Protein AF-A0A9W8R1X8-F1 (afdb_monomer)

Secondary structure (DSSP, 8-state):
-PPP---HHHHHHHHHSGGGS-HHHHHHHHHHHHHHHHHHHHHHHHHHHHHHHHHHHHHHHHHHHHHHHHHHHHHHHHHHHHHHHTTSS-------S---------------------------TTS-------PPP--------------PPPP----PPPPP------TTSS-------PPPPGGG----BPSP-SHHHHHHHHHHHHHHHH-----SSPSS-THHHH--S--SSTTS--HHHHHHHHHHHSS--SHHHHHHHHHHHHHHHHHHHH--HHHHHTS-GGGSPPHHHHHS-B-GGGGGS-----

Organism: NCBI:txid195108

Solvent-accessible surface area (backbone atoms only — not comparable to full-atom values): 20296 Å² total; per-residue (Å²): 135,87,82,84,82,80,50,73,66,55,56,55,53,54,56,67,35,74,92,65,48,55,72,69,60,52,52,53,50,52,52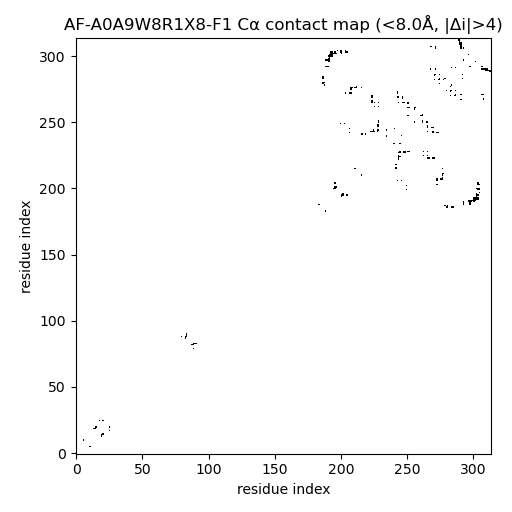,50,49,53,50,52,51,51,50,54,52,49,53,52,49,53,52,51,54,52,52,52,52,50,52,56,51,52,52,53,49,51,54,51,52,52,50,54,49,50,55,48,52,50,50,52,48,52,50,50,52,50,36,34,73,70,64,78,35,80,70,78,78,72,85,68,93,71,90,77,89,69,88,78,80,83,75,83,91,80,77,96,64,80,83,66,81,73,77,82,74,78,78,68,82,81,80,81,75,82,81,80,91,77,77,76,82,85,74,95,76,85,88,79,81,82,85,86,72,94,70,85,87,76,85,86,76,85,80,74,81,89,80,89,77,78,96,68,80,58,92,72,75,68,82,73,75,72,76,65,76,73,74,74,59,77,65,72,64,60,68,36,65,47,72,69,84,47,76,64,17,45,50,55,52,52,52,32,52,52,38,58,75,74,50,80,80,88,67,95,64,71,83,68,44,66,67,36,61,72,53,84,68,79,69,94,42,91,89,68,62,47,66,33,39,57,30,17,58,52,44,70,71,41,91,67,85,54,67,67,64,40,53,51,50,32,51,51,49,27,44,52,47,48,26,68,46,65,69,39,61,68,44,43,68,71,38,57,78,41,55,52,86,48,74,60,42,50,72,43,75,38,50,58,56,62,62,71,48,79,47,85,81,128

Sequence (314 aa):
MPPDSISKRELANASRRVANMTPSQIESKRSIDRENQRYCRAKRKTKLEQLQRQVEALTKELETTRRELQGSQEREKSWSDTFTALRLLPPAVTEDKGGVEWIEDKVEEDVLQPYGTLPSLDYDPSISTYTDFDLPPLDSSLSDTSWDLDVPPTPVYNYAQPLGSPSRPLPWSNHFNFNIPQSPPAWKSIPLLLSATTQLDVVILTTTDTFRRHGLRQTTAPFPSISSLFRAGKPQDPQSCSISDAAAAQVQRSPLQSLLPRVGFLFVLSHLLRWYICRTKESYEQLPAFIRPTKLQTSVPHPAWIDVIIWYVL

InterPro domains:
  IPR021833 Protein of unknown function DUF3425 [PF11905] (271-311)

Radius of gyration: 36.12 Å; Cα contacts (8 Å, |Δi|>4): 154; chains: 1; bounding box: 70×100×93 Å

Structure (mmCIF, N/CA/C/O backbone):
data_AF-A0A9W8R1X8-F1
#
_entry.id   AF-A0A9W8R1X8-F1
#
loop_
_atom_site.group_PDB
_atom_site.id
_atom_site.type_symbol
_atom_site.label_atom_id
_atom_site.label_alt_id
_atom_site.label_comp_id
_atom_site.label_asym_id
_atom_site.label_entity_id
_atom_site.label_seq_id
_atom_site.pdbx_PDB_ins_code
_atom_site.Cartn_x
_atom_site.Cartn_y
_atom_site.Cartn_z
_atom_site.occupancy
_atom_site.B_iso_or_equiv
_atom_site.auth_seq_id
_atom_site.auth_comp_id
_atom_site.auth_asym_id
_atom_site.auth_atom_id
_atom_site.pdbx_PDB_model_num
ATOM 1 N N . MET A 1 1 ? -19.294 -42.630 46.964 1.00 42.66 1 MET A N 1
ATOM 2 C CA . MET A 1 1 ? -18.625 -41.686 46.042 1.00 42.66 1 MET A CA 1
ATOM 3 C C . MET A 1 1 ? -18.753 -40.289 46.634 1.00 42.66 1 MET A C 1
ATOM 5 O O . MET A 1 1 ? -19.828 -40.017 47.159 1.00 42.66 1 MET A O 1
ATOM 9 N N . PRO A 1 2 ? -17.693 -39.462 46.679 1.00 46.38 2 PRO A N 1
ATOM 10 C CA . PRO A 1 2 ? -17.774 -38.125 47.266 1.00 46.38 2 PRO A CA 1
ATOM 11 C C . PRO A 1 2 ? -18.396 -37.124 46.268 1.00 46.38 2 PRO A C 1
ATOM 13 O O . PRO A 1 2 ? -18.337 -37.382 45.067 1.00 46.38 2 PRO A O 1
AT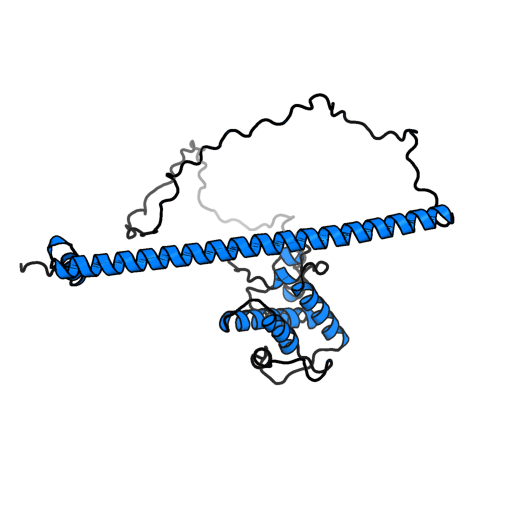OM 16 N N . PRO A 1 3 ? -19.011 -36.024 46.744 1.00 56.56 3 PRO A N 1
ATOM 17 C CA . PRO A 1 3 ? -19.781 -35.103 45.912 1.00 56.56 3 PRO A CA 1
ATOM 18 C C . PRO A 1 3 ? -18.890 -34.113 45.147 1.00 56.56 3 PRO A C 1
ATOM 20 O O . PRO A 1 3 ? -17.815 -33.727 45.609 1.00 56.56 3 PRO A O 1
ATOM 23 N N . ASP A 1 4 ? -19.386 -33.711 43.980 1.00 55.75 4 ASP A N 1
ATOM 24 C CA . ASP A 1 4 ? -18.714 -32.926 42.949 1.00 55.75 4 ASP A CA 1
ATOM 25 C C . ASP A 1 4 ? -18.184 -31.564 43.425 1.00 55.75 4 ASP A C 1
ATOM 27 O O . ASP A 1 4 ? -18.881 -30.747 44.034 1.00 55.75 4 ASP A O 1
ATOM 31 N N . SER A 1 5 ? -16.922 -31.291 43.096 1.00 65.19 5 SER A N 1
ATOM 32 C CA . SER A 1 5 ? -16.260 -30.014 43.343 1.00 65.19 5 SER A CA 1
ATOM 33 C C . SER A 1 5 ? -16.736 -28.955 42.343 1.00 65.19 5 SER A C 1
ATOM 35 O O . SER A 1 5 ? -16.264 -28.920 41.206 1.00 65.19 5 SER A O 1
ATOM 37 N N . ILE A 1 6 ? -17.644 -28.072 42.767 1.00 67.44 6 ILE A N 1
ATOM 38 C CA . ILE A 1 6 ? -18.081 -26.900 41.986 1.00 67.44 6 ILE A CA 1
ATOM 39 C C . ILE A 1 6 ? -16.854 -26.069 41.579 1.00 67.44 6 ILE A C 1
ATOM 41 O O . ILE A 1 6 ? -15.997 -25.744 42.409 1.00 67.44 6 ILE A O 1
ATOM 45 N N . SER A 1 7 ? -16.751 -25.705 40.301 1.00 75.81 7 SER A N 1
ATOM 46 C CA . SER A 1 7 ? -15.574 -25.011 39.782 1.00 75.81 7 SER A CA 1
ATOM 47 C C . SER A 1 7 ? -15.483 -23.572 40.317 1.00 75.81 7 SER A C 1
ATOM 49 O O . SER A 1 7 ? -16.482 -22.868 40.481 1.00 75.81 7 SER A O 1
ATOM 51 N N . LYS A 1 8 ? -14.260 -23.059 40.538 1.00 72.00 8 LYS A N 1
ATOM 52 C CA . LYS A 1 8 ? -14.035 -21.653 40.956 1.00 72.00 8 LYS A CA 1
ATOM 53 C C . LYS A 1 8 ? -14.708 -20.631 40.026 1.00 72.00 8 LYS A C 1
ATOM 55 O O . LYS A 1 8 ? -15.067 -19.544 40.475 1.00 72.00 8 LYS A O 1
ATOM 60 N N . ARG A 1 9 ? -14.877 -20.967 38.740 1.00 72.62 9 ARG A N 1
ATOM 61 C CA . ARG A 1 9 ? -15.566 -20.120 37.754 1.00 72.62 9 ARG A CA 1
ATOM 62 C C . ARG A 1 9 ? -17.066 -20.043 38.026 1.00 72.62 9 ARG A C 1
ATOM 64 O O . ARG A 1 9 ? -17.623 -18.953 37.953 1.00 72.62 9 ARG A O 1
ATOM 71 N N . GLU A 1 10 ? -17.698 -21.148 38.403 1.00 75.31 10 GLU A N 1
ATOM 72 C CA . GLU A 1 10 ? -19.121 -21.179 38.755 1.00 75.31 10 GLU A CA 1
ATOM 73 C C . GLU A 1 10 ? -19.398 -20.442 40.062 1.00 75.31 10 GLU A C 1
ATOM 75 O O . GLU A 1 10 ? -20.345 -19.662 40.118 1.00 75.31 10 GLU A O 1
ATOM 80 N N . LEU A 1 11 ? -18.532 -20.577 41.074 1.00 72.75 11 LEU A N 1
ATOM 81 C CA . LEU A 1 11 ? -18.639 -19.780 42.303 1.00 72.75 11 LEU A CA 1
ATOM 82 C C . LEU A 1 11 ? -18.498 -18.275 42.020 1.00 72.75 11 LEU A C 1
ATOM 84 O O . LEU A 1 11 ? -19.266 -17.462 42.537 1.00 72.75 11 LEU A O 1
ATOM 88 N N . ALA A 1 12 ? -17.541 -17.896 41.167 1.00 71.25 12 ALA A N 1
ATOM 89 C CA . ALA A 1 12 ? -17.349 -16.506 40.765 1.00 71.25 12 ALA A CA 1
ATOM 90 C C . ALA A 1 12 ? -18.548 -15.965 39.969 1.00 71.25 12 ALA A C 1
ATOM 92 O O . ALA A 1 12 ? -18.931 -14.809 40.147 1.00 71.25 12 ALA A O 1
ATOM 93 N N . ASN A 1 13 ? -19.166 -16.788 39.120 1.00 73.50 13 ASN A N 1
ATOM 94 C CA . ASN A 1 13 ? -20.350 -16.406 38.357 1.00 73.50 13 ASN A CA 1
ATOM 95 C C . ASN A 1 13 ? -21.594 -16.310 39.260 1.00 73.50 13 ASN A C 1
ATOM 97 O O . ASN A 1 13 ? -22.352 -15.347 39.177 1.00 73.50 13 ASN A O 1
ATOM 101 N N . ALA A 1 14 ? -21.749 -17.232 40.215 1.00 71.88 14 ALA A N 1
ATOM 102 C CA . ALA A 1 14 ? -22.801 -17.196 41.227 1.00 71.88 14 ALA A CA 1
ATOM 103 C C . ALA A 1 14 ? -22.703 -15.951 42.124 1.00 71.88 14 ALA A C 1
ATOM 105 O O . ALA A 1 14 ? -23.723 -15.326 42.410 1.00 71.88 14 ALA A O 1
ATOM 106 N N . SER A 1 15 ? -21.495 -15.532 42.511 1.00 68.50 15 SER A N 1
ATOM 107 C CA . SER A 1 15 ? -21.267 -14.302 43.286 1.00 68.50 15 SER A CA 1
ATOM 108 C C . SER A 1 15 ? -21.567 -13.018 42.492 1.00 68.50 15 SER A C 1
ATOM 110 O O . SER A 1 15 ? -21.923 -11.995 43.073 1.00 68.50 15 SER A O 1
ATOM 112 N N . ARG A 1 16 ? -21.501 -13.059 41.152 1.00 69.19 16 ARG A N 1
ATOM 113 C CA . ARG A 1 16 ? -21.871 -11.929 40.277 1.00 69.19 16 ARG A CA 1
ATOM 114 C C . ARG A 1 16 ? -23.383 -11.756 40.101 1.00 69.19 16 ARG A C 1
ATOM 116 O O . ARG A 1 16 ? -23.794 -10.709 39.597 1.00 69.19 16 ARG A O 1
ATOM 123 N N . ARG A 1 17 ? -24.201 -12.739 40.498 1.00 77.12 17 ARG A N 1
ATOM 124 C CA . ARG A 1 17 ? -25.668 -12.678 40.385 1.00 77.12 17 ARG A CA 1
ATOM 125 C C . ARG A 1 17 ? -26.234 -11.635 41.346 1.00 77.12 17 ARG A C 1
ATOM 127 O O . ARG A 1 17 ? -25.851 -11.581 42.510 1.00 77.12 17 ARG A O 1
ATOM 134 N N . VAL A 1 18 ? -27.205 -10.858 40.864 1.00 71.00 18 VAL A N 1
ATOM 135 C CA . VAL A 1 18 ? -27.835 -9.745 41.602 1.00 71.00 18 VAL A CA 1
ATOM 136 C C . VAL A 1 18 ? -28.409 -10.184 42.957 1.00 71.00 18 VAL A C 1
ATOM 138 O O . VAL A 1 18 ? -28.309 -9.435 43.919 1.00 71.00 18 VAL A O 1
ATOM 141 N N . ALA A 1 19 ? -28.932 -11.412 43.057 1.00 78.12 19 ALA A N 1
ATOM 142 C CA . ALA A 1 19 ? -29.485 -11.972 44.295 1.00 78.12 19 ALA A CA 1
ATOM 143 C C . ALA A 1 19 ? -28.451 -12.156 45.428 1.00 78.12 19 ALA A C 1
ATOM 145 O O . ALA A 1 19 ? -28.828 -12.160 46.593 1.00 78.12 19 ALA A O 1
ATOM 146 N N . ASN A 1 20 ? -27.161 -12.279 45.092 1.00 79.88 20 ASN A N 1
ATOM 147 C CA . ASN A 1 20 ? -26.068 -12.479 46.050 1.00 79.88 20 ASN A CA 1
ATOM 148 C C . ASN A 1 20 ? -25.287 -11.183 46.338 1.00 79.88 20 ASN A C 1
ATOM 150 O O . ASN A 1 20 ? -24.265 -11.217 47.023 1.00 79.88 20 ASN A O 1
ATOM 154 N N . MET A 1 21 ? -25.733 -10.045 45.79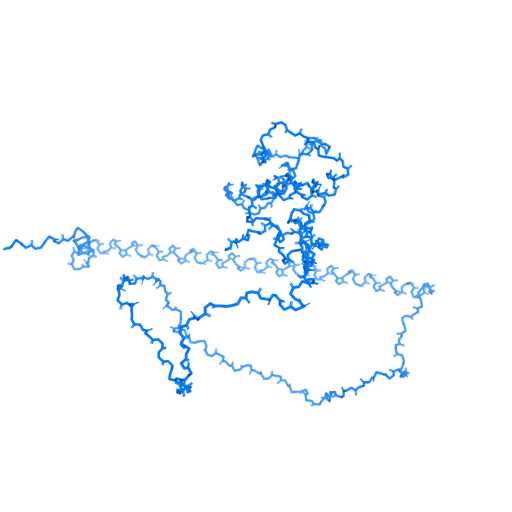5 1.00 81.88 21 MET A N 1
ATOM 155 C CA . MET A 1 21 ? -25.090 -8.747 45.980 1.00 81.88 21 MET A CA 1
ATOM 156 C C . MET A 1 21 ? -25.791 -7.922 47.057 1.00 81.88 21 MET A C 1
ATOM 158 O O . MET A 1 21 ? -27.018 -7.895 47.135 1.00 81.88 21 MET A O 1
ATOM 162 N N . THR A 1 22 ? -25.018 -7.174 47.846 1.00 88.25 22 THR A N 1
ATOM 163 C CA . THR A 1 22 ? -25.615 -6.230 48.796 1.00 88.25 22 THR A CA 1
ATOM 164 C C . THR A 1 22 ? -26.226 -5.028 48.061 1.00 88.25 22 THR A C 1
ATOM 166 O O . THR A 1 22 ? -25.734 -4.636 46.996 1.00 88.25 22 THR A O 1
ATOM 169 N N . PRO A 1 23 ? -27.263 -4.377 48.621 1.00 87.00 23 PRO A N 1
ATOM 170 C CA . PRO A 1 23 ? -27.910 -3.222 47.989 1.00 87.00 23 PRO A CA 1
ATOM 171 C C . PRO A 1 23 ? -26.933 -2.086 47.643 1.00 87.00 23 PRO A C 1
ATOM 173 O O . PRO A 1 23 ? -27.018 -1.494 46.569 1.00 87.00 23 PRO A O 1
ATOM 176 N N . SER A 1 24 ? -25.947 -1.839 48.512 1.00 86.31 24 SER A N 1
ATOM 177 C CA . SER A 1 24 ? -24.890 -0.841 48.292 1.00 86.31 24 SER A CA 1
ATOM 178 C C . SER A 1 24 ? -23.994 -1.185 47.090 1.00 86.31 24 SER A C 1
ATOM 180 O O . SER A 1 24 ? -23.682 -0.324 46.266 1.00 86.31 24 SER A O 1
ATOM 182 N N . GLN A 1 25 ? -23.643 -2.464 46.911 1.00 86.50 25 GLN A N 1
ATOM 183 C CA . GLN A 1 25 ? -22.861 -2.919 45.756 1.00 86.50 25 GLN A CA 1
ATOM 184 C C . GLN A 1 25 ? -23.643 -2.811 44.442 1.00 86.50 25 GLN A C 1
ATOM 186 O O . GLN A 1 25 ? -23.054 -2.523 43.399 1.00 86.50 25 GLN A O 1
ATOM 191 N N . ILE A 1 26 ? -24.959 -3.042 44.472 1.00 87.50 26 ILE A N 1
ATOM 192 C CA . ILE A 1 26 ? -25.821 -2.870 43.296 1.00 87.50 26 ILE A CA 1
ATOM 193 C C . ILE A 1 26 ? -25.852 -1.395 42.889 1.00 87.50 26 ILE A C 1
ATOM 195 O O . ILE A 1 26 ? -25.675 -1.095 41.709 1.00 87.50 26 ILE A O 1
ATOM 199 N N . GLU A 1 27 ? -26.017 -0.475 43.842 1.00 90.38 27 GLU A N 1
ATOM 200 C CA . GLU A 1 27 ? -26.042 0.961 43.542 1.00 90.38 27 GLU A CA 1
ATOM 201 C C . GLU A 1 27 ? -24.692 1.467 43.015 1.00 90.38 27 GLU A C 1
ATOM 203 O O . GLU A 1 27 ? -24.658 2.214 42.040 1.00 90.38 27 GLU A O 1
ATOM 208 N N . SER A 1 28 ? -23.575 0.986 43.568 1.00 89.56 28 SER A N 1
ATOM 209 C CA . SER A 1 28 ? -22.236 1.289 43.044 1.00 89.56 28 SER A CA 1
ATOM 210 C C . SER A 1 28 ? -22.030 0.760 41.617 1.00 89.56 28 SER A C 1
ATOM 212 O O . SER A 1 28 ? -21.497 1.469 40.766 1.00 89.56 28 SER A O 1
ATOM 214 N N . LYS A 1 29 ? -22.510 -0.447 41.285 1.00 92.19 29 LYS A N 1
ATOM 215 C CA . LYS A 1 29 ? -22.467 -0.927 39.892 1.00 92.19 29 LYS A CA 1
ATOM 216 C C . LYS A 1 29 ? -23.343 -0.087 38.968 1.00 92.19 29 LYS A C 1
ATOM 218 O O . LYS A 1 29 ? -22.923 0.212 37.856 1.00 92.19 29 LYS A O 1
ATOM 223 N N . ARG A 1 30 ? -24.534 0.319 39.419 1.00 93.00 30 ARG A N 1
ATOM 224 C CA . ARG A 1 30 ? -25.428 1.202 38.654 1.00 93.00 30 ARG A CA 1
ATOM 225 C C . ARG A 1 30 ? -24.810 2.580 38.433 1.00 93.00 30 ARG A C 1
ATOM 227 O O . ARG A 1 30 ? -24.982 3.144 37.357 1.00 93.00 30 ARG A O 1
ATOM 234 N N . SER A 1 31 ? -24.093 3.137 39.410 1.00 93.50 31 SER A N 1
ATOM 235 C CA . SER A 1 31 ? -23.407 4.421 39.234 1.00 93.50 31 SER A CA 1
ATOM 236 C C . SER A 1 31 ? -22.274 4.324 38.211 1.00 93.50 31 SER A C 1
ATOM 238 O O . SER A 1 31 ? -22.223 5.162 37.312 1.00 93.50 31 SER A O 1
ATOM 240 N N . ILE A 1 32 ? -21.457 3.267 38.280 1.00 90.81 32 ILE A N 1
ATOM 241 C CA . ILE A 1 32 ? -20.396 2.980 37.301 1.00 90.81 32 ILE A CA 1
ATOM 242 C C . ILE A 1 32 ? -20.985 2.753 35.905 1.00 90.81 32 ILE A C 1
ATOM 244 O O . ILE A 1 32 ? -20.468 3.278 34.924 1.00 90.81 32 ILE A O 1
ATOM 248 N N . ASP A 1 33 ? -22.086 2.010 35.798 1.00 96.19 33 ASP A N 1
ATOM 249 C CA . ASP A 1 33 ? -22.763 1.769 34.522 1.00 96.19 33 ASP A CA 1
ATOM 250 C C . ASP A 1 33 ? -23.262 3.077 33.889 1.00 96.19 33 ASP A C 1
ATOM 252 O O . ASP A 1 33 ? -22.998 3.344 32.717 1.00 96.19 33 ASP A O 1
ATOM 256 N N . ARG A 1 34 ? -23.876 3.964 34.686 1.00 96.88 34 ARG A N 1
ATOM 257 C CA . ARG A 1 34 ? -24.292 5.300 34.229 1.00 96.88 34 ARG A CA 1
ATOM 258 C C . ARG A 1 34 ? -23.107 6.129 33.735 1.00 96.88 34 ARG A C 1
ATOM 260 O O . ARG A 1 34 ? -23.225 6.811 32.716 1.00 96.88 34 ARG A O 1
ATOM 267 N N . GLU A 1 35 ? -21.978 6.092 34.435 1.00 94.31 35 GLU A N 1
ATOM 268 C CA . GLU A 1 35 ? -20.767 6.816 34.041 1.00 94.31 35 GLU A CA 1
ATOM 269 C C . GLU A 1 35 ? -20.147 6.246 32.761 1.00 94.31 35 GLU A C 1
ATOM 271 O O . GLU A 1 35 ? -19.886 6.997 31.820 1.00 94.31 35 GLU A O 1
ATOM 276 N N . ASN A 1 36 ? -20.031 4.923 32.655 1.00 94.50 36 ASN A N 1
ATOM 277 C CA . ASN A 1 36 ? -19.577 4.246 31.443 1.00 94.50 36 ASN A CA 1
ATOM 278 C C . ASN A 1 36 ? -20.491 4.553 30.255 1.00 94.50 36 ASN A C 1
ATOM 280 O O . ASN A 1 36 ? -20.017 4.847 29.157 1.00 94.50 36 ASN A O 1
ATOM 284 N N . GLN A 1 37 ? -21.808 4.562 30.465 1.00 96.25 37 GLN A N 1
ATOM 285 C CA . GLN A 1 37 ? -22.764 4.900 29.421 1.00 96.25 37 GLN A CA 1
ATOM 286 C C . GLN A 1 37 ? -22.596 6.355 28.964 1.00 96.25 37 GLN A C 1
ATOM 288 O O . GLN A 1 37 ? -22.619 6.623 27.759 1.00 96.25 37 GLN A O 1
ATOM 293 N N . ARG A 1 38 ? -22.385 7.298 29.894 1.00 96.75 38 ARG A N 1
ATOM 294 C CA . ARG A 1 38 ? -22.069 8.701 29.573 1.00 96.75 38 ARG A CA 1
ATOM 295 C C . ARG A 1 38 ? -20.763 8.811 28.799 1.00 96.75 38 ARG A C 1
ATOM 297 O O . ARG A 1 38 ? -20.742 9.484 27.773 1.00 96.75 38 ARG A O 1
ATOM 304 N N . TYR A 1 39 ? -19.718 8.111 29.229 1.00 95.69 39 TYR A N 1
ATOM 305 C CA . TYR A 1 39 ? -18.428 8.078 28.549 1.00 95.69 39 TYR A CA 1
ATOM 306 C C . TYR A 1 39 ? -18.555 7.547 27.114 1.00 95.69 39 TYR A C 1
ATOM 308 O O . TYR A 1 39 ? -18.104 8.191 26.165 1.00 95.69 39 TYR A O 1
ATOM 316 N N . CYS A 1 40 ? -19.249 6.423 26.913 1.00 95.19 40 CYS A N 1
ATOM 317 C CA . CYS A 1 40 ? -19.499 5.868 25.584 1.00 95.19 40 CYS A CA 1
ATOM 318 C C . CYS A 1 40 ? -20.311 6.824 24.702 1.00 95.19 40 CYS A C 1
ATOM 320 O O . CYS A 1 40 ? -19.987 6.992 23.524 1.00 95.19 40 CYS A O 1
ATOM 322 N N . ARG A 1 41 ? -21.346 7.475 25.252 1.00 96.88 41 ARG A N 1
ATOM 323 C CA . ARG A 1 41 ? -22.134 8.490 24.532 1.00 96.88 41 ARG A CA 1
ATOM 324 C C . ARG A 1 41 ? -21.276 9.696 24.150 1.00 96.88 41 ARG A C 1
ATOM 326 O O . ARG A 1 41 ? -21.331 10.117 22.999 1.00 96.88 41 ARG A O 1
ATOM 333 N N . ALA A 1 42 ? -20.449 10.199 25.065 1.00 96.94 42 ALA A N 1
ATOM 334 C CA . ALA A 1 42 ? -19.533 11.307 24.810 1.00 96.94 42 ALA A CA 1
ATOM 335 C C . ALA A 1 42 ? -18.532 10.959 23.699 1.00 96.94 42 ALA A C 1
ATOM 337 O O . ALA A 1 42 ? -18.409 11.704 22.733 1.00 96.94 42 ALA A O 1
ATOM 338 N N . LYS A 1 43 ? -17.910 9.775 23.756 1.00 96.31 43 LYS A N 1
ATOM 339 C CA . LYS A 1 43 ? -16.982 9.299 22.719 1.00 96.31 43 LYS A CA 1
ATOM 340 C C . LYS A 1 43 ? -17.647 9.190 21.344 1.00 96.31 43 LYS A C 1
ATOM 342 O O . LYS A 1 43 ? -17.060 9.612 20.348 1.00 96.31 43 LYS A O 1
ATOM 347 N N . ARG A 1 44 ? -18.870 8.643 21.274 1.00 97.06 44 ARG A N 1
ATOM 348 C CA . ARG A 1 44 ? -19.649 8.591 20.022 1.00 97.06 44 ARG A CA 1
ATOM 349 C C . ARG A 1 44 ? -19.950 9.993 19.496 1.00 97.06 44 ARG A C 1
ATOM 351 O O . ARG A 1 44 ? -19.759 10.225 18.308 1.00 97.06 44 ARG A O 1
ATOM 358 N N . LYS A 1 45 ? -20.351 10.921 20.372 1.00 98.06 45 LYS A N 1
ATOM 359 C CA . LYS A 1 45 ? -20.619 12.321 20.017 1.00 98.06 45 LYS A CA 1
ATOM 360 C C . LYS A 1 45 ? -19.376 13.005 19.443 1.00 98.06 45 LYS A C 1
ATOM 362 O O . LYS A 1 45 ? -19.449 13.547 18.349 1.00 98.06 45 LYS A O 1
ATOM 367 N N . THR A 1 46 ? -18.225 12.902 20.106 1.00 96.56 46 THR A N 1
ATOM 368 C CA . THR A 1 46 ? -16.965 13.477 19.607 1.00 96.56 46 THR A CA 1
ATOM 369 C C . THR A 1 46 ? -16.571 12.901 18.250 1.00 96.56 46 THR A C 1
ATOM 371 O O . THR A 1 46 ? -16.154 13.643 17.365 1.00 96.56 46 THR A O 1
ATOM 374 N N . LYS A 1 47 ? -16.728 11.585 18.053 1.00 96.25 47 LYS A N 1
ATOM 375 C CA . LYS A 1 47 ? -16.452 10.957 16.755 1.00 96.25 47 LYS A CA 1
ATOM 376 C C . LYS A 1 47 ? -17.383 11.489 15.665 1.00 96.25 47 LYS A C 1
ATOM 378 O O . LYS A 1 47 ? -16.922 11.753 14.561 1.00 96.25 47 LYS A O 1
ATOM 383 N N . LEU A 1 48 ? -18.667 11.655 15.973 1.00 97.75 48 LEU A N 1
ATOM 384 C CA . LEU A 1 48 ? -19.647 12.204 15.040 1.00 97.75 48 LEU A CA 1
ATOM 385 C C . LEU A 1 48 ? -19.301 13.648 14.650 1.00 97.75 48 LEU A C 1
ATOM 387 O O . LEU A 1 48 ? -19.260 13.956 13.465 1.00 97.75 48 LEU A O 1
ATOM 391 N N . GLU A 1 49 ? -18.943 14.490 15.621 1.00 97.25 49 GLU A N 1
ATOM 392 C CA . GLU A 1 49 ? -18.483 15.862 15.365 1.00 97.25 49 GLU A CA 1
ATOM 393 C C . GLU A 1 49 ? -17.209 15.897 14.510 1.00 97.25 49 GLU A C 1
ATOM 395 O O . GLU A 1 49 ? -17.084 16.720 13.606 1.00 97.25 49 GLU A O 1
ATOM 400 N N . GLN A 1 50 ? -16.255 14.997 14.763 1.00 96.94 5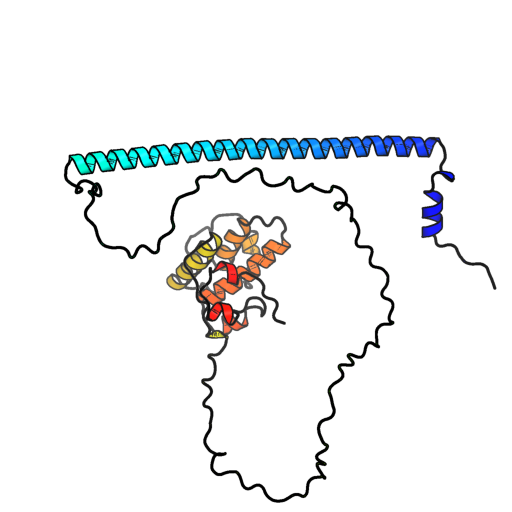0 GLN A N 1
ATOM 401 C CA . GLN A 1 50 ? -15.045 14.895 13.949 1.00 96.94 50 GLN A CA 1
ATOM 402 C C . GLN A 1 50 ? -15.375 14.529 12.498 1.00 96.94 50 GLN A C 1
ATOM 404 O O . GLN A 1 50 ? -14.833 15.144 11.582 1.00 96.94 50 GLN A O 1
ATOM 409 N N . LEU A 1 51 ? -16.259 13.551 12.289 1.00 97.75 51 LEU A N 1
ATOM 410 C CA . LEU A 1 51 ? -16.681 13.137 10.951 1.00 97.75 51 LEU A CA 1
ATOM 411 C C . LEU A 1 51 ? -17.407 14.268 10.218 1.00 97.75 51 LEU A C 1
ATOM 413 O O . LEU A 1 51 ? -17.123 14.510 9.051 1.00 97.75 51 LEU A O 1
ATOM 417 N N . GLN A 1 52 ? -18.280 15.006 10.906 1.00 97.81 52 GLN A N 1
ATOM 418 C CA . GLN A 1 52 ? -18.961 16.171 10.333 1.00 97.81 52 GLN A CA 1
ATOM 419 C C . GLN A 1 52 ? -17.963 17.245 9.880 1.00 97.81 52 GLN A C 1
ATOM 421 O O . GLN A 1 52 ? -18.018 17.673 8.730 1.00 97.81 52 GLN A O 1
ATOM 426 N N . ARG A 1 53 ? -16.973 17.593 10.717 1.00 97.69 53 ARG A N 1
ATOM 427 C CA . ARG A 1 53 ? -15.911 18.545 10.334 1.00 97.69 53 ARG A CA 1
ATOM 428 C C . ARG A 1 53 ? -15.100 18.071 9.132 1.00 97.69 53 ARG A C 1
ATOM 430 O O . ARG A 1 53 ? -14.697 18.885 8.310 1.00 97.69 53 ARG A O 1
ATOM 437 N N . GLN A 1 54 ? -14.829 16.769 9.035 1.00 97.50 54 GLN A N 1
ATOM 438 C CA . GLN A 1 54 ? -14.110 16.211 7.889 1.00 97.50 54 GLN A CA 1
ATOM 439 C C . GLN A 1 54 ? -14.922 16.339 6.599 1.00 97.50 54 GLN A C 1
ATOM 441 O O . GLN A 1 54 ? -14.363 16.729 5.579 1.00 97.50 54 GLN A O 1
ATOM 446 N N . VAL A 1 55 ? -16.228 16.070 6.645 1.00 98.19 55 VAL A N 1
ATOM 447 C CA . VAL A 1 55 ? -17.118 16.249 5.489 1.00 98.19 55 VAL A CA 1
ATOM 448 C C . VAL A 1 55 ? -17.165 17.717 5.063 1.00 98.19 55 VAL A C 1
ATOM 450 O O . VAL A 1 55 ? -16.997 18.013 3.883 1.00 98.19 55 VAL A O 1
ATOM 453 N N . GLU A 1 56 ? -17.316 18.647 6.003 1.00 97.75 56 GLU A N 1
ATOM 454 C CA . GLU A 1 56 ? -17.312 20.089 5.715 1.00 97.75 56 GLU A CA 1
ATOM 455 C C . GLU A 1 56 ? -15.978 20.568 5.118 1.00 97.75 56 GLU A C 1
AT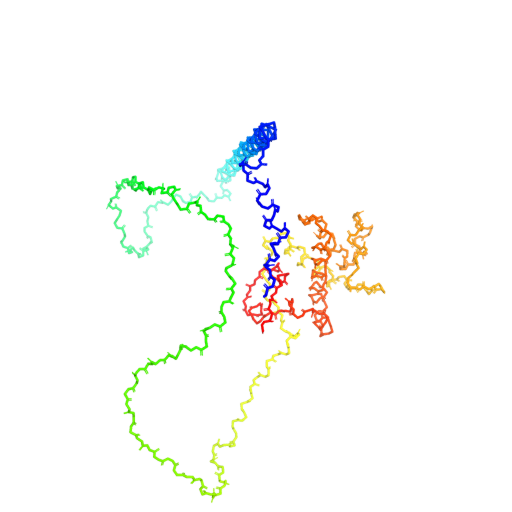OM 457 O O . GLU A 1 56 ? -15.955 21.355 4.173 1.00 97.75 56 GLU A O 1
ATOM 462 N N . ALA A 1 57 ? -14.846 20.071 5.623 1.00 97.06 57 ALA A N 1
ATOM 463 C CA . ALA A 1 57 ? -13.534 20.424 5.089 1.00 97.06 57 ALA A CA 1
ATOM 464 C C . ALA A 1 57 ? -13.337 19.903 3.655 1.00 97.06 57 ALA A C 1
ATOM 466 O O . ALA A 1 57 ? -12.930 20.665 2.778 1.00 97.06 57 ALA A O 1
ATOM 467 N N . LEU A 1 58 ? -13.665 18.630 3.411 1.00 96.81 58 LEU A N 1
ATOM 468 C CA . LEU A 1 58 ? -13.512 18.000 2.097 1.00 96.81 58 LEU A CA 1
ATOM 469 C C . LEU A 1 58 ? -14.448 18.609 1.052 1.00 96.81 58 LEU A C 1
ATOM 471 O O . LEU A 1 58 ? -14.048 18.824 -0.087 1.00 96.81 58 LEU A O 1
ATOM 475 N N . THR A 1 59 ? -15.688 18.918 1.428 1.00 96.94 59 THR A N 1
ATOM 476 C CA . THR A 1 59 ? -16.637 19.587 0.524 1.00 96.94 59 THR A CA 1
ATOM 477 C C . THR A 1 59 ? -16.138 20.972 0.126 1.00 96.94 59 THR A C 1
ATOM 479 O O . THR A 1 59 ? -16.122 21.294 -1.061 1.00 96.94 59 THR A O 1
ATOM 482 N N . LYS A 1 60 ? -15.614 21.754 1.078 1.00 97.94 60 LYS A N 1
ATOM 483 C CA . LYS A 1 60 ? -14.995 23.052 0.786 1.00 97.94 60 LYS A CA 1
ATOM 484 C C . LYS A 1 60 ? -13.783 22.931 -0.145 1.00 97.94 60 LYS A C 1
ATOM 486 O O . LYS A 1 60 ? -13.624 23.759 -1.038 1.00 97.94 60 LYS A O 1
ATOM 491 N N . GLU A 1 61 ? -12.944 21.915 0.047 1.00 97.50 61 GLU A N 1
ATOM 492 C CA . GLU A 1 61 ? -11.784 21.644 -0.813 1.00 97.50 61 GLU A CA 1
ATOM 493 C C . GLU A 1 61 ? -12.197 21.245 -2.243 1.00 97.50 61 GLU A C 1
ATOM 495 O O . GLU A 1 61 ? -11.626 21.718 -3.232 1.00 97.50 61 GLU A O 1
ATOM 500 N N . LEU A 1 62 ? -13.244 20.428 -2.381 1.00 96.88 62 LEU A N 1
ATOM 501 C CA . LEU A 1 62 ? -13.824 20.088 -3.683 1.00 96.88 62 LEU A CA 1
ATOM 502 C C . LEU A 1 62 ? -14.371 21.326 -4.402 1.00 96.88 62 LEU A C 1
ATOM 504 O O . LEU A 1 62 ? -14.182 21.483 -5.606 1.00 96.88 62 LEU A O 1
ATOM 508 N N . GLU A 1 63 ? -15.015 22.241 -3.682 1.00 97.19 63 GLU A N 1
ATOM 509 C CA . GLU A 1 63 ? -15.502 23.488 -4.273 1.00 97.19 63 GLU A CA 1
ATOM 510 C C . GLU A 1 63 ? -14.366 24.410 -4.726 1.00 97.19 63 GLU A C 1
ATOM 512 O O . GLU A 1 63 ? -14.470 25.037 -5.782 1.00 97.19 63 GLU A O 1
ATOM 517 N N . THR A 1 64 ? -13.279 24.515 -3.954 1.00 96.50 64 THR A N 1
ATOM 518 C CA . THR A 1 64 ? -12.122 25.337 -4.342 1.00 96.50 64 THR A CA 1
ATOM 519 C C . THR A 1 64 ? -11.435 24.780 -5.577 1.00 96.50 64 THR A C 1
ATOM 521 O O . THR A 1 64 ? -11.219 25.519 -6.534 1.00 96.50 64 THR A O 1
ATOM 524 N N . THR A 1 65 ? -11.172 23.474 -5.596 1.00 94.19 65 THR A N 1
ATOM 525 C CA . THR A 1 65 ? -10.530 22.805 -6.735 1.00 94.19 65 THR A CA 1
ATOM 526 C C . THR A 1 65 ? -11.399 22.876 -7.989 1.00 94.19 65 THR A C 1
ATOM 528 O O . THR A 1 65 ? -10.902 23.173 -9.075 1.00 94.19 65 THR A O 1
ATOM 531 N N . ARG A 1 66 ? -12.721 22.702 -7.856 1.00 97.62 66 ARG A N 1
ATOM 532 C CA . ARG A 1 66 ? -13.661 22.876 -8.971 1.00 97.62 66 ARG A CA 1
ATOM 533 C C . ARG A 1 66 ? -13.629 24.299 -9.533 1.00 97.62 66 ARG A C 1
ATOM 535 O O . ARG A 1 66 ? -13.633 24.456 -10.752 1.00 97.62 66 ARG A O 1
ATOM 542 N N . ARG A 1 67 ? -13.560 25.324 -8.675 1.00 97.00 67 ARG A N 1
ATOM 543 C CA . ARG A 1 67 ? -13.418 26.728 -9.105 1.00 97.00 67 ARG A CA 1
ATOM 544 C C . ARG A 1 67 ? -12.100 26.981 -9.838 1.00 97.00 67 ARG A C 1
ATOM 546 O O . ARG A 1 67 ? -12.100 27.645 -10.869 1.00 97.00 67 ARG A O 1
ATOM 553 N N . GLU A 1 68 ? -10.989 26.433 -9.353 1.00 95.56 68 GLU A N 1
ATOM 554 C CA . GLU A 1 68 ? -9.682 26.544 -10.020 1.00 95.56 68 GLU A CA 1
ATOM 555 C C . GLU A 1 68 ? -9.668 25.874 -11.399 1.00 95.56 68 GLU A C 1
ATOM 557 O O . GLU A 1 68 ? -9.113 26.419 -12.361 1.00 95.56 68 GLU A O 1
ATOM 562 N N . LEU A 1 69 ? -10.311 24.708 -11.514 1.00 95.62 69 LEU A N 1
ATOM 563 C CA . LEU A 1 69 ? -10.468 24.013 -12.786 1.00 95.62 69 LEU A CA 1
ATOM 564 C C . LEU A 1 69 ? -11.294 24.847 -13.769 1.00 95.62 69 LEU A C 1
ATOM 566 O O . LEU A 1 69 ? -10.860 25.042 -14.902 1.00 95.62 69 LEU A O 1
ATOM 570 N N . GLN A 1 70 ? -12.435 25.388 -13.331 1.00 95.31 70 GLN A N 1
ATOM 571 C CA . GLN A 1 70 ? -13.266 26.270 -14.156 1.00 95.31 70 GLN A CA 1
ATOM 572 C C . GLN A 1 70 ? -12.486 27.499 -14.633 1.00 95.31 70 GLN A C 1
ATOM 574 O O . GLN A 1 70 ? -12.461 27.771 -15.829 1.00 95.31 70 GLN A O 1
ATOM 579 N N . GLY A 1 71 ? -11.747 28.169 -13.745 1.00 95.88 71 GLY A N 1
ATOM 580 C CA . GLY A 1 71 ? -10.903 29.304 -14.132 1.00 95.88 71 GLY A CA 1
ATOM 581 C C . GLY A 1 71 ? -9.766 28.921 -15.090 1.00 95.88 71 GLY A C 1
ATOM 582 O O . GLY A 1 71 ? -9.318 29.734 -15.896 1.00 95.88 71 GLY A O 1
ATOM 583 N N . SER A 1 72 ? -9.275 27.681 -15.045 1.00 92.12 72 SER A N 1
ATOM 584 C CA . SER A 1 72 ? -8.294 27.180 -16.019 1.00 92.12 72 SER A CA 1
ATOM 585 C C . SER A 1 72 ? -8.931 26.908 -17.379 1.00 92.12 72 SER A C 1
ATOM 587 O O . SER A 1 72 ? -8.371 27.324 -18.388 1.00 92.12 72 SER A O 1
ATOM 589 N N . GLN A 1 73 ? -10.123 26.308 -17.401 1.00 93.94 73 GLN A N 1
ATOM 590 C CA . GLN A 1 73 ? -10.898 26.084 -18.623 1.00 93.94 73 GLN A CA 1
ATOM 591 C C . GLN A 1 73 ? -11.317 27.397 -19.291 1.00 93.94 73 GLN A C 1
ATOM 593 O O . GLN A 1 73 ? -11.268 27.507 -20.509 1.00 93.94 73 GLN A O 1
ATOM 598 N N . GLU A 1 74 ? -11.707 28.412 -18.520 1.00 94.75 74 GLU A N 1
ATOM 599 C CA . GLU A 1 74 ? -12.035 29.741 -19.050 1.00 94.75 74 GLU A CA 1
ATOM 600 C C . GLU A 1 74 ? -10.813 30.431 -19.654 1.00 94.75 74 GLU A C 1
ATOM 602 O O . GLU A 1 74 ? -10.903 30.995 -20.743 1.00 94.75 74 GLU A O 1
ATOM 607 N N . ARG A 1 75 ? -9.650 30.339 -18.994 1.00 93.81 75 ARG A N 1
ATOM 608 C CA . ARG A 1 75 ? -8.387 30.828 -19.562 1.00 93.81 75 ARG A CA 1
ATOM 609 C C . ARG A 1 75 ? -8.052 30.102 -20.857 1.00 93.81 75 ARG A C 1
ATOM 611 O O . ARG A 1 75 ? -7.699 30.757 -21.826 1.00 93.81 75 ARG A O 1
ATOM 618 N N . GLU A 1 76 ? -8.170 28.778 -20.886 1.00 91.06 76 GLU A N 1
ATOM 619 C CA . GLU A 1 76 ? -7.917 27.977 -22.086 1.00 91.06 76 GLU A CA 1
ATOM 620 C C . GLU A 1 76 ? -8.865 28.347 -23.232 1.00 91.06 76 GLU A C 1
ATOM 622 O O . GLU A 1 76 ? -8.401 28.564 -24.348 1.00 91.06 76 GLU A O 1
ATOM 627 N N . LYS A 1 77 ? -10.164 28.513 -22.952 1.00 91.31 77 LYS A N 1
ATOM 628 C CA . LYS A 1 77 ? -11.145 29.014 -23.925 1.00 91.31 77 LYS A CA 1
ATOM 629 C C . LYS A 1 77 ? -10.770 30.401 -24.433 1.00 91.31 77 LYS A C 1
ATOM 631 O O . LYS A 1 77 ? -10.701 30.595 -25.635 1.00 91.31 77 LYS A O 1
ATOM 636 N N . SER A 1 78 ? -10.433 31.329 -23.538 1.00 94.19 78 SER A N 1
ATOM 637 C CA . SER A 1 78 ? -10.003 32.676 -23.921 1.00 94.19 78 SER A CA 1
ATOM 638 C C . SER A 1 78 ? -8.753 32.645 -24.804 1.00 94.19 78 SER A C 1
ATOM 640 O O . SER A 1 78 ? -8.710 33.329 -25.825 1.00 94.19 78 SER A O 1
ATOM 642 N N . TRP A 1 79 ? -7.760 31.814 -24.473 1.00 88.00 79 TRP A N 1
ATOM 643 C CA . TRP A 1 79 ? -6.594 31.609 -25.330 1.00 88.00 79 TRP A CA 1
ATOM 644 C C . TRP A 1 79 ? -7.002 31.027 -26.686 1.00 88.00 79 TRP A C 1
ATOM 646 O O . TRP A 1 79 ? -6.591 31.562 -27.712 1.00 88.00 79 TRP A O 1
ATOM 656 N N . SER A 1 80 ? -7.843 29.994 -26.717 1.00 85.69 80 SER A N 1
ATOM 657 C CA . SER A 1 80 ? -8.361 29.397 -27.955 1.00 85.69 80 SER A CA 1
ATOM 658 C C . SER A 1 80 ? -9.089 30.420 -28.838 1.00 85.69 80 SER A C 1
ATOM 660 O O . SER A 1 80 ? -8.805 30.510 -30.034 1.00 85.69 80 SER A O 1
ATOM 662 N N . ASP A 1 81 ? -9.933 31.268 -28.247 1.00 85.69 81 ASP A N 1
ATOM 663 C CA . ASP A 1 81 ? -10.638 32.352 -28.933 1.00 85.69 81 ASP A CA 1
ATOM 664 C C . ASP A 1 81 ? -9.648 33.370 -29.514 1.00 85.69 81 ASP A C 1
ATOM 666 O O . ASP A 1 81 ? -9.777 33.769 -30.673 1.00 85.69 81 ASP A O 1
ATOM 670 N N . THR A 1 82 ? -8.607 33.752 -28.760 1.00 87.50 82 THR A N 1
ATOM 671 C CA . THR A 1 82 ? -7.557 34.654 -29.269 1.00 87.50 82 THR A CA 1
ATOM 672 C C . THR A 1 82 ? -6.742 34.026 -30.400 1.00 87.50 82 THR A C 1
ATOM 674 O O . THR A 1 82 ? -6.478 34.695 -31.398 1.00 87.50 82 THR A O 1
ATOM 677 N N . PHE A 1 83 ? -6.378 32.743 -30.302 1.00 84.50 83 PHE A N 1
ATOM 678 C CA . PHE A 1 83 ? -5.663 32.023 -31.361 1.00 84.50 83 PHE A CA 1
ATOM 679 C C . PHE A 1 83 ? -6.511 31.895 -32.630 1.00 84.50 83 PHE A C 1
ATOM 681 O O . PHE A 1 83 ? -5.991 32.061 -33.737 1.00 84.50 83 PHE A O 1
ATOM 688 N N . THR A 1 84 ? -7.816 31.666 -32.469 1.00 80.25 84 THR A N 1
ATOM 689 C CA . THR A 1 84 ? -8.792 31.647 -33.563 1.00 80.25 84 THR A CA 1
ATOM 690 C C . THR A 1 84 ? -8.930 33.032 -34.201 1.00 80.25 84 THR A C 1
ATOM 692 O O . THR A 1 84 ? -8.870 33.156 -35.424 1.00 80.25 84 THR A O 1
ATOM 695 N N . ALA A 1 85 ? -9.029 34.097 -33.398 1.00 80.50 85 ALA A N 1
ATOM 696 C CA . ALA A 1 85 ? -9.112 35.479 -33.878 1.00 80.50 85 ALA A CA 1
ATOM 697 C C . ALA A 1 85 ? -7.845 35.925 -34.630 1.00 80.50 85 ALA A C 1
ATOM 699 O O . ALA A 1 85 ? -7.935 36.612 -35.647 1.00 80.50 85 ALA A O 1
ATOM 700 N N . LEU A 1 86 ? -6.665 35.488 -34.175 1.00 83.06 86 LEU A N 1
ATOM 701 C CA . LEU A 1 86 ? -5.385 35.698 -34.861 1.00 83.06 86 LEU A CA 1
ATOM 702 C C . LEU A 1 86 ? -5.201 34.790 -36.089 1.00 83.06 86 LEU A C 1
ATOM 704 O O . LEU A 1 86 ? -4.188 34.901 -36.779 1.00 83.06 86 LEU A O 1
ATOM 708 N N . ARG A 1 87 ? -6.173 33.910 -36.383 1.00 73.00 87 ARG A N 1
ATOM 709 C CA . ARG A 1 87 ? -6.166 32.962 -37.510 1.00 73.00 87 ARG A CA 1
ATOM 710 C C . ARG A 1 87 ? -4.992 31.974 -37.480 1.00 73.00 87 ARG A C 1
ATOM 712 O O . ARG A 1 87 ? -4.649 31.391 -38.505 1.00 73.00 87 ARG A O 1
ATOM 719 N N . LEU A 1 88 ? -4.383 31.800 -36.305 1.00 68.75 88 LEU A N 1
ATOM 720 C CA . LEU A 1 88 ? -3.280 30.867 -36.047 1.00 68.75 88 LEU A CA 1
ATOM 721 C C . LEU A 1 88 ? -3.785 29.445 -35.766 1.00 68.75 88 LEU A C 1
ATOM 723 O O . LEU A 1 88 ? -3.017 28.491 -35.853 1.00 68.75 88 LEU A O 1
ATOM 727 N N . LEU A 1 89 ? -5.075 29.312 -35.464 1.00 52.69 89 LEU A N 1
ATOM 728 C CA . LEU A 1 89 ? -5.811 28.057 -35.413 1.00 52.69 89 LEU A CA 1
ATOM 729 C C . LEU A 1 89 ? -6.999 28.188 -36.385 1.00 52.69 89 LEU A C 1
ATOM 731 O O . LEU A 1 89 ? -7.646 29.242 -36.377 1.00 52.69 89 LEU A O 1
ATOM 735 N N . PRO A 1 90 ? -7.291 27.197 -37.253 1.00 58.09 90 PRO A N 1
ATOM 736 C CA . PRO A 1 90 ? -8.538 27.222 -38.013 1.00 58.09 90 PRO A CA 1
ATOM 737 C C . PRO A 1 90 ? -9.710 27.330 -37.023 1.00 58.09 90 PRO A C 1
ATOM 739 O O . PRO A 1 90 ? -9.637 26.703 -35.961 1.00 58.09 90 PRO A O 1
ATOM 742 N N . PRO A 1 91 ? -10.760 28.126 -37.319 1.00 56.25 91 PRO A N 1
ATOM 743 C CA . PRO A 1 91 ? -11.930 28.169 -36.453 1.00 56.25 91 PRO A CA 1
ATOM 744 C C . PRO A 1 91 ? -12.419 26.738 -36.269 1.00 56.25 91 PRO A C 1
ATOM 746 O O . PRO A 1 91 ? -12.497 25.994 -37.251 1.00 56.25 91 PRO A O 1
ATOM 749 N N . ALA A 1 92 ? -12.667 26.348 -35.014 1.00 54.31 92 ALA A N 1
ATOM 750 C CA . ALA A 1 92 ? -13.248 25.051 -34.708 1.00 54.31 92 ALA A CA 1
ATOM 751 C C . ALA A 1 92 ? -14.416 24.846 -35.669 1.00 54.31 92 ALA A C 1
ATOM 753 O O . ALA A 1 92 ? -15.290 25.711 -35.757 1.00 54.31 92 ALA A O 1
ATOM 754 N N . VAL A 1 93 ? -14.355 23.766 -36.451 1.00 50.28 93 VAL A N 1
ATOM 755 C CA . VAL A 1 93 ? -15.419 23.381 -37.369 1.00 50.28 93 VAL A CA 1
ATOM 756 C C . VAL A 1 93 ? -16.681 23.317 -36.523 1.00 50.28 93 VAL A C 1
ATOM 758 O O . VAL A 1 93 ? -16.866 22.391 -35.739 1.00 50.28 93 VAL A O 1
ATOM 761 N N . THR A 1 94 ? -17.521 24.346 -36.623 1.00 49.06 94 THR A N 1
ATOM 762 C CA . THR A 1 94 ? -18.929 24.203 -36.305 1.00 49.06 94 THR A CA 1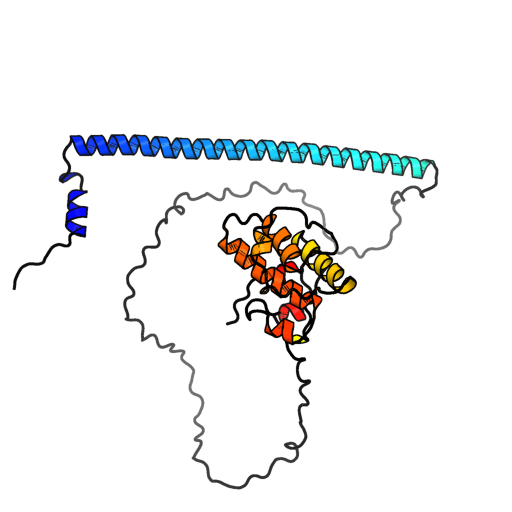
ATOM 763 C C . THR A 1 94 ? -19.383 23.112 -37.249 1.00 49.06 94 THR A C 1
ATOM 765 O O . THR A 1 94 ? -19.321 23.318 -38.462 1.00 49.06 94 THR A O 1
ATOM 768 N N . GLU A 1 95 ? -19.690 21.935 -36.710 1.00 49.75 95 GLU A N 1
ATOM 769 C CA . GLU A 1 95 ? -20.307 20.849 -37.457 1.00 49.75 95 GLU A CA 1
ATOM 770 C C . GLU A 1 95 ? -21.586 21.403 -38.092 1.00 49.75 95 GLU A C 1
ATOM 772 O O . GLU A 1 95 ? -22.651 21.458 -37.478 1.00 49.75 95 GLU A O 1
ATOM 777 N N . ASP A 1 96 ? -21.444 21.909 -39.315 1.00 41.44 96 ASP A N 1
ATOM 778 C CA . ASP A 1 96 ? -22.550 22.135 -40.212 1.00 41.44 96 ASP A CA 1
ATOM 779 C C . ASP A 1 96 ? -22.897 20.788 -40.831 1.00 41.44 96 ASP A C 1
ATOM 781 O O . ASP A 1 96 ? -22.047 19.944 -41.130 1.00 41.44 96 ASP A O 1
ATOM 785 N N . LYS A 1 97 ? -24.196 20.576 -40.932 1.00 49.19 97 LYS A N 1
ATOM 786 C CA . LYS A 1 97 ? -24.837 19.298 -41.180 1.00 49.19 97 LYS A CA 1
ATOM 787 C C . LYS A 1 97 ? -24.522 18.846 -42.605 1.00 49.19 97 LYS A C 1
ATOM 789 O O . LYS A 1 97 ? -25.136 19.313 -43.557 1.00 49.19 97 LYS A O 1
ATOM 794 N N . GLY A 1 98 ? -23.595 17.908 -42.756 1.00 34.88 98 GLY A N 1
ATOM 795 C CA . GLY A 1 98 ? -23.267 17.290 -44.040 1.00 34.88 98 GLY A CA 1
ATOM 796 C C . GLY A 1 98 ? -22.753 15.879 -43.814 1.00 34.88 98 GLY A C 1
ATOM 797 O O . GLY A 1 98 ? -21.607 15.695 -43.422 1.00 34.88 98 GLY A O 1
ATOM 798 N N . GLY A 1 99 ? -23.647 14.908 -43.995 1.00 42.09 99 GLY A N 1
ATOM 799 C CA . GLY A 1 99 ? -23.508 13.535 -43.527 1.00 42.09 99 GLY A CA 1
ATOM 800 C C . GLY A 1 99 ? -22.233 12.814 -43.957 1.00 42.09 99 GLY A C 1
ATOM 801 O O . GLY A 1 99 ? -21.887 12.749 -45.135 1.00 42.09 99 GLY A O 1
ATOM 802 N N . VAL A 1 100 ? -21.608 12.177 -42.970 1.00 36.00 100 VAL A N 1
ATOM 803 C CA . VAL A 1 100 ? -20.872 10.932 -43.163 1.00 36.00 100 VAL A CA 1
ATOM 804 C C . VAL A 1 100 ? -21.634 9.880 -42.370 1.00 36.00 100 VAL A C 1
ATOM 806 O O . VAL A 1 100 ? -21.829 10.009 -41.163 1.00 36.00 100 VAL A O 1
ATOM 809 N N . GLU A 1 101 ? -22.138 8.908 -43.116 1.00 38.09 101 GLU A N 1
ATOM 810 C CA . GLU A 1 101 ? -23.009 7.815 -42.707 1.00 38.09 101 GLU A CA 1
ATOM 811 C C . GLU A 1 101 ? -22.311 6.943 -41.651 1.00 38.09 101 GLU A C 1
ATOM 813 O O . GLU A 1 101 ? -21.501 6.068 -41.959 1.00 38.09 101 GLU A O 1
ATOM 818 N N . TRP A 1 102 ? -22.606 7.209 -40.380 1.00 32.00 102 TRP A N 1
ATOM 819 C CA . TRP A 1 102 ? -22.489 6.198 -39.342 1.00 32.00 102 TRP A CA 1
ATOM 820 C C . TRP A 1 102 ? -23.712 5.301 -39.460 1.00 32.00 102 TRP A C 1
ATOM 822 O O . TRP A 1 102 ? -24.836 5.788 -39.554 1.00 32.00 102 TRP A O 1
ATOM 832 N N . ILE A 1 103 ? -23.484 3.992 -39.484 1.00 40.22 103 ILE A N 1
ATOM 833 C CA . ILE A 1 103 ? -24.549 2.995 -39.427 1.00 40.22 103 ILE A CA 1
ATOM 834 C C . ILE A 1 103 ? -25.307 3.213 -38.109 1.00 40.22 103 ILE A C 1
ATOM 836 O O . ILE A 1 103 ? -24.816 2.866 -37.035 1.00 40.22 103 ILE A O 1
ATOM 840 N N . GLU A 1 104 ? -26.478 3.840 -38.207 1.00 34.69 104 GLU A N 1
ATOM 841 C CA . GLU A 1 104 ? -27.465 3.948 -37.140 1.00 34.69 104 GLU A CA 1
ATOM 842 C C . GLU A 1 104 ? -28.130 2.582 -36.960 1.00 34.69 104 GLU A C 1
ATOM 844 O O . GLU A 1 104 ? -29.027 2.208 -37.717 1.00 34.69 104 GLU A O 1
ATOM 849 N N . ASP A 1 105 ? -27.713 1.841 -35.934 1.00 34.34 105 ASP A N 1
ATOM 850 C CA . ASP A 1 105 ? -28.618 0.885 -35.305 1.00 34.34 105 ASP A CA 1
ATOM 851 C C . ASP A 1 105 ? -29.491 1.692 -34.337 1.00 34.34 105 ASP A C 1
ATOM 853 O O . ASP A 1 105 ? -29.025 2.240 -33.334 1.00 34.34 105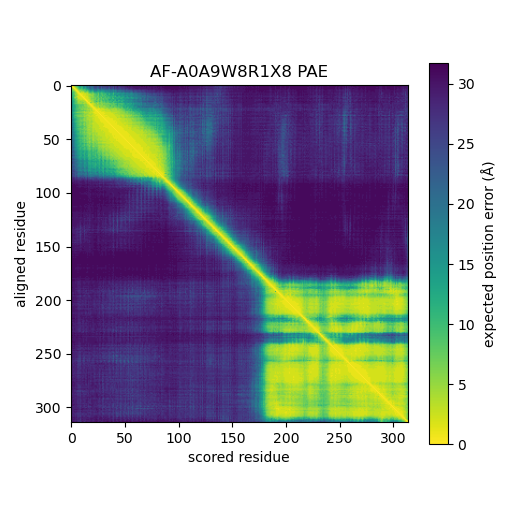 ASP A O 1
ATOM 857 N N . LYS A 1 106 ? -30.752 1.864 -34.738 1.00 35.50 106 LYS A N 1
ATOM 858 C CA . LYS A 1 106 ? -31.773 2.668 -34.065 1.00 35.50 106 LYS A CA 1
ATOM 859 C C . LYS A 1 106 ? -31.868 2.339 -32.574 1.00 35.50 106 LYS A C 1
ATOM 861 O O . LYS A 1 106 ? -32.266 1.236 -32.205 1.00 35.50 106 LYS A O 1
ATOM 866 N N . VAL A 1 107 ? -31.685 3.352 -31.734 1.00 34.22 107 VAL A N 1
ATOM 867 C CA . VAL A 1 107 ? -32.373 3.418 -30.442 1.00 34.22 107 VAL A CA 1
ATOM 868 C C . VAL A 1 107 ? -33.283 4.636 -30.501 1.00 34.22 107 VAL A C 1
ATOM 870 O O . VAL A 1 107 ? -32.817 5.771 -30.476 1.00 34.22 107 VAL A O 1
ATOM 873 N N . GLU A 1 108 ? -34.581 4.380 -30.667 1.00 39.50 108 GLU A N 1
ATOM 874 C CA . GLU A 1 108 ? -35.635 5.381 -30.515 1.00 39.50 108 GLU A CA 1
ATOM 875 C C . GLU A 1 108 ? -35.568 5.966 -29.102 1.00 39.50 108 GLU A C 1
ATOM 877 O O . GLU A 1 108 ? -35.845 5.296 -28.107 1.00 39.50 108 GLU A O 1
ATOM 882 N N . GLU A 1 109 ? -35.195 7.239 -29.035 1.00 42.34 109 GLU A N 1
ATOM 883 C CA . GLU A 1 109 ? -35.404 8.102 -27.885 1.00 42.34 109 GLU A CA 1
ATOM 884 C C . GLU A 1 109 ? -36.850 8.612 -27.944 1.00 42.34 109 GLU A C 1
ATOM 886 O O . GLU A 1 109 ? -37.129 9.748 -28.312 1.00 42.34 109 GLU A O 1
ATOM 891 N N . ASP A 1 110 ? -37.788 7.727 -27.619 1.00 37.28 110 ASP A N 1
ATOM 892 C CA . ASP A 1 110 ? -39.153 8.101 -27.275 1.00 37.28 110 ASP A CA 1
ATOM 893 C C . ASP A 1 110 ? -39.491 7.354 -25.984 1.00 37.28 110 ASP A C 1
ATOM 895 O O . ASP A 1 110 ? -39.750 6.154 -25.988 1.00 37.28 110 ASP A O 1
ATOM 899 N N . VAL A 1 111 ? -39.323 8.071 -24.865 1.00 39.72 111 VAL A N 1
ATOM 900 C CA . VAL A 1 111 ? -39.866 7.882 -23.503 1.00 39.72 111 VAL A CA 1
ATOM 901 C C . VAL A 1 111 ? -38.879 8.527 -22.519 1.00 39.72 111 VAL A C 1
ATOM 903 O O . VAL A 1 111 ? -38.138 7.891 -21.773 1.00 39.72 111 VAL A O 1
ATOM 906 N N . LEU A 1 112 ? -38.903 9.859 -22.483 1.00 41.81 112 LEU A N 1
ATOM 907 C CA . LEU A 1 112 ? -38.501 10.624 -21.306 1.00 41.81 112 LEU A CA 1
ATOM 908 C C . LEU A 1 112 ? -39.632 10.476 -20.271 1.00 41.81 112 LEU A C 1
ATOM 910 O O . LEU A 1 112 ? -40.481 11.349 -20.107 1.00 41.81 112 LEU A O 1
ATOM 914 N N . GLN A 1 113 ? -39.687 9.315 -19.614 1.00 36.22 113 GLN A N 1
ATOM 915 C CA . GLN A 1 113 ? -40.417 9.142 -18.358 1.00 36.22 113 GLN A CA 1
ATOM 916 C C . GLN A 1 113 ? -39.405 9.292 -17.214 1.00 36.22 113 GLN A C 1
ATOM 918 O O . GLN A 1 113 ? -38.336 8.679 -17.256 1.00 36.22 113 GLN A O 1
ATOM 923 N N . PRO A 1 114 ? -39.704 10.113 -16.196 1.00 41.34 114 PRO A N 1
ATOM 924 C CA . PRO A 1 114 ? -38.841 10.255 -15.036 1.00 41.34 114 PRO A CA 1
ATOM 925 C C . PRO A 1 114 ? -38.768 8.891 -14.356 1.00 41.34 114 PRO A C 1
ATOM 927 O O . PRO A 1 114 ? -39.802 8.352 -13.961 1.00 41.34 114 PRO A O 1
ATOM 930 N N . TYR A 1 115 ? -37.570 8.312 -14.238 1.00 34.28 115 TYR A N 1
ATOM 931 C CA . TYR A 1 115 ? -37.406 7.100 -13.446 1.00 34.28 115 TYR A CA 1
ATOM 932 C C . TYR A 1 115 ? -37.939 7.382 -12.048 1.00 34.28 115 TYR A C 1
ATOM 934 O O . TYR A 1 115 ? -37.438 8.244 -11.321 1.00 34.28 115 TYR A O 1
ATOM 942 N N . GLY A 1 116 ? -39.039 6.696 -11.754 1.00 38.03 116 GLY A N 1
ATOM 943 C CA . GLY A 1 116 ? -39.775 6.819 -10.523 1.00 38.03 116 GLY A CA 1
ATOM 944 C C . GLY A 1 116 ? -38.873 6.577 -9.325 1.00 38.03 116 GLY A C 1
ATOM 945 O O . GLY A 1 116 ? -37.879 5.854 -9.381 1.00 38.03 116 GLY A O 1
ATOM 946 N N . THR A 1 117 ? -39.273 7.209 -8.231 1.00 45.62 117 THR A N 1
ATOM 947 C CA . THR A 1 117 ? -39.029 6.786 -6.859 1.00 45.62 117 THR A CA 1
ATOM 948 C C . THR A 1 117 ? -38.677 5.300 -6.790 1.00 45.62 117 THR A C 1
ATOM 950 O O . THR A 1 117 ? -39.525 4.446 -7.052 1.00 45.62 117 THR A O 1
ATOM 953 N N . LEU A 1 118 ? -37.419 4.997 -6.448 1.00 41.19 118 LEU A N 1
ATOM 954 C CA . LEU A 1 118 ? -37.032 3.645 -6.056 1.00 41.19 118 LEU A CA 1
ATOM 955 C C . LEU A 1 118 ? -38.028 3.166 -4.990 1.00 41.19 118 LEU A C 1
ATOM 957 O O . LEU A 1 118 ? -38.334 3.949 -4.082 1.00 41.19 118 LEU A O 1
ATOM 961 N N . PRO A 1 119 ? -38.538 1.924 -5.062 1.00 41.50 119 PRO A N 1
ATOM 962 C CA . PRO A 1 119 ? -39.293 1.368 -3.954 1.00 41.50 119 PRO A CA 1
ATOM 963 C C . PRO A 1 119 ? -38.448 1.526 -2.693 1.00 41.50 119 PRO A C 1
ATOM 965 O O . PRO A 1 119 ? -37.259 1.196 -2.711 1.00 41.50 119 PRO A O 1
ATOM 968 N N . SER A 1 120 ? -39.055 2.071 -1.634 1.00 43.16 120 SER A N 1
ATOM 969 C CA . SER A 1 120 ? -38.511 2.007 -0.279 1.00 43.16 120 SER A CA 1
ATOM 970 C C . SER A 1 120 ? -38.067 0.572 -0.051 1.00 43.16 120 SER A C 1
ATOM 972 O O . SER A 1 120 ? -38.898 -0.328 0.057 1.00 43.16 120 SER A O 1
ATOM 974 N N . LEU A 1 121 ? -36.756 0.338 -0.067 1.00 41.19 121 LEU A N 1
ATOM 975 C CA . LEU A 1 121 ? -36.223 -0.884 0.487 1.00 41.19 121 LEU A CA 1
ATOM 976 C C . LEU A 1 121 ? -36.420 -0.688 1.980 1.00 41.19 121 LEU A C 1
ATOM 978 O O . LEU A 1 121 ? -35.682 0.078 2.604 1.00 41.19 121 LEU A O 1
ATOM 982 N N . ASP A 1 122 ? -37.486 -1.280 2.509 1.00 41.97 122 ASP A N 1
ATOM 983 C CA . ASP A 1 122 ? -37.736 -1.293 3.937 1.00 41.97 122 ASP A CA 1
ATOM 984 C C . ASP A 1 122 ? -36.502 -1.912 4.587 1.00 41.97 122 ASP A C 1
ATOM 986 O O . ASP A 1 122 ? -36.234 -3.112 4.504 1.00 41.97 122 ASP A O 1
ATOM 990 N N . TYR A 1 123 ? -35.681 -1.035 5.154 1.00 48.91 123 TYR A N 1
ATOM 991 C CA . TYR A 1 123 ? -34.576 -1.408 6.004 1.00 48.91 123 TYR A CA 1
ATOM 992 C C . TYR A 1 123 ? -35.193 -2.101 7.212 1.00 48.91 123 TYR A C 1
ATOM 994 O O . TYR A 1 123 ? -35.700 -1.441 8.117 1.00 48.91 123 TYR A O 1
ATOM 1002 N N . ASP A 1 124 ? -35.190 -3.431 7.190 1.00 40.91 124 ASP A N 1
ATOM 1003 C CA . ASP A 1 124 ? -35.564 -4.241 8.337 1.00 40.91 124 ASP A CA 1
ATOM 1004 C C . ASP A 1 124 ? -34.454 -4.104 9.399 1.00 40.91 124 ASP A C 1
ATOM 1006 O O . ASP A 1 124 ? -33.329 -4.580 9.194 1.00 40.91 124 ASP A O 1
ATOM 1010 N N . PRO A 1 125 ? -34.717 -3.441 10.541 1.00 45.91 125 PRO A N 1
ATOM 1011 C CA . PRO A 1 125 ? -33.714 -3.239 11.573 1.00 45.91 125 PRO A CA 1
ATOM 1012 C C . PRO A 1 125 ? -33.445 -4.507 12.402 1.00 45.91 125 PRO A C 1
ATOM 1014 O O . PRO A 1 125 ? -32.679 -4.440 13.365 1.00 45.91 125 PRO A O 1
ATOM 1017 N N . SER A 1 126 ? -34.030 -5.663 12.061 1.00 42.81 126 SER A N 1
ATOM 1018 C CA . SER A 1 126 ? -33.866 -6.909 12.820 1.00 42.81 126 SER A CA 1
ATOM 1019 C C . SER A 1 126 ? -32.641 -7.759 12.446 1.00 42.81 126 SER A C 1
ATOM 1021 O O . SER A 1 126 ? -32.300 -8.673 13.193 1.00 42.81 126 SER A O 1
ATOM 1023 N N . ILE A 1 127 ? -31.907 -7.445 11.367 1.00 42.88 127 ILE A N 1
ATOM 1024 C CA . ILE A 1 127 ? -30.741 -8.254 10.930 1.00 42.88 127 ILE A CA 1
ATOM 1025 C C . ILE A 1 127 ? -29.391 -7.724 11.463 1.00 42.88 127 ILE A C 1
ATOM 1027 O O . ILE A 1 127 ? -28.342 -8.330 11.259 1.00 42.88 127 ILE A O 1
ATOM 1031 N N . SER A 1 128 ? -29.381 -6.645 12.254 1.00 45.78 128 SER A N 1
ATOM 1032 C CA . SER A 1 128 ? -28.151 -6.137 12.888 1.00 45.78 128 SER A CA 1
ATOM 1033 C C . SER A 1 128 ? -28.062 -6.479 14.375 1.00 45.78 128 SER A C 1
ATOM 1035 O O . SER A 1 128 ? -27.905 -5.606 15.226 1.00 45.78 128 SER A O 1
ATOM 1037 N N . THR A 1 129 ? -28.126 -7.770 14.693 1.00 49.09 129 THR A N 1
ATOM 1038 C CA . THR A 1 129 ? -27.584 -8.306 15.948 1.00 49.09 129 THR A CA 1
ATOM 1039 C C . THR A 1 129 ? -27.060 -9.719 15.728 1.00 49.09 129 THR A C 1
ATOM 1041 O O . THR A 1 129 ? -27.771 -10.693 15.950 1.00 49.09 129 THR A O 1
ATOM 1044 N N . TYR A 1 130 ? -25.790 -9.839 15.347 1.00 38.75 130 TYR A N 1
ATOM 1045 C CA . TYR A 1 130 ? -24.987 -10.966 15.817 1.00 38.75 130 TYR A CA 1
ATOM 1046 C C . TYR A 1 130 ? -23.547 -10.512 16.053 1.00 38.75 130 TYR A C 1
ATOM 1048 O O . TYR A 1 130 ? -22.677 -10.538 15.186 1.00 38.75 130 TYR A O 1
ATOM 1056 N N . THR A 1 131 ? -23.339 -9.989 17.255 1.00 44.94 131 THR A N 1
ATOM 1057 C CA . THR A 1 131 ? -22.062 -10.085 17.956 1.00 44.94 131 THR A CA 1
ATOM 1058 C C . THR A 1 131 ? -21.842 -11.536 18.396 1.00 44.94 131 THR A C 1
ATOM 1060 O O . THR A 1 131 ? -22.809 -12.216 18.715 1.00 44.94 131 THR A O 1
ATOM 1063 N N . ASP A 1 132 ? -20.571 -11.929 18.486 1.00 36.19 132 ASP A N 1
ATOM 1064 C CA . ASP A 1 132 ? -20.033 -13.155 19.099 1.00 36.19 132 ASP A CA 1
ATOM 1065 C C . ASP A 1 132 ? -20.161 -14.471 18.321 1.00 36.19 132 ASP A C 1
ATOM 1067 O O . ASP A 1 132 ? -21.138 -15.211 18.383 1.00 36.19 132 ASP A O 1
ATOM 1071 N N . PHE A 1 133 ? -19.062 -14.818 17.649 1.00 32.03 133 PHE A N 1
ATOM 1072 C CA . PHE A 1 133 ? -18.776 -16.172 17.193 1.00 32.03 133 PHE A CA 1
ATOM 1073 C C . PHE A 1 133 ? -18.303 -17.008 18.397 1.00 32.03 133 PHE A C 1
ATOM 1075 O O . PHE A 1 133 ? -17.107 -17.229 18.582 1.00 32.03 133 PHE A O 1
ATOM 1082 N N . ASP A 1 134 ? -19.234 -17.444 19.245 1.00 38.59 134 ASP A N 1
ATOM 1083 C CA . ASP A 1 134 ? -18.980 -18.558 20.162 1.00 38.59 134 ASP A CA 1
ATOM 1084 C C . ASP A 1 134 ? -19.036 -19.859 19.350 1.00 38.59 134 ASP A C 1
ATOM 1086 O O . ASP A 1 134 ? -20.096 -20.324 18.930 1.00 38.59 134 ASP A O 1
ATOM 1090 N N . LEU A 1 135 ? -17.858 -20.429 19.088 1.00 43.75 135 LEU A N 1
ATOM 1091 C CA . LEU A 1 135 ? -17.711 -21.768 18.523 1.00 43.75 135 LEU A CA 1
ATOM 1092 C C . LEU A 1 135 ? -18.284 -22.802 19.511 1.00 43.75 135 LEU A C 1
ATOM 1094 O O . LEU A 1 135 ? -17.806 -22.864 20.649 1.00 43.75 135 LEU A O 1
ATOM 1098 N N . PRO A 1 136 ? -19.235 -23.666 19.111 1.00 43.34 136 PRO A N 1
ATOM 1099 C CA . PRO A 1 136 ? -19.505 -24.879 19.868 1.00 43.34 136 PRO A CA 1
ATOM 1100 C C . PRO A 1 136 ? -18.290 -25.823 19.770 1.00 43.34 136 PRO A C 1
ATOM 1102 O O . PRO A 1 136 ? -17.573 -25.804 18.764 1.00 43.34 136 PRO A O 1
ATOM 1105 N N . PRO A 1 137 ? -18.016 -26.647 20.798 1.00 40.88 137 PRO A N 1
ATOM 1106 C CA . PRO A 1 137 ? -16.935 -27.617 20.726 1.00 40.88 137 PRO A CA 1
ATOM 1107 C C . PRO A 1 137 ? -17.250 -28.644 19.635 1.00 40.88 137 PRO A C 1
ATOM 1109 O O . PRO A 1 137 ? -18.371 -29.137 19.536 1.00 40.88 137 PRO A O 1
ATOM 1112 N N . LEU A 1 138 ? -16.240 -28.932 18.817 1.00 39.53 138 LEU A N 1
ATOM 1113 C CA . LEU A 1 138 ? -16.284 -29.914 17.741 1.00 39.53 138 LEU A CA 1
ATOM 1114 C C . LEU A 1 138 ? -16.690 -31.284 18.317 1.00 39.53 138 LEU A C 1
ATOM 1116 O O . LEU A 1 138 ? -15.922 -31.883 19.072 1.00 39.53 138 LEU A O 1
ATOM 1120 N N . ASP A 1 139 ? -17.889 -31.764 17.983 1.00 35.69 139 ASP A N 1
ATOM 1121 C CA . ASP A 1 139 ? -18.221 -33.181 18.121 1.00 35.69 139 ASP A CA 1
ATOM 1122 C C . ASP A 1 139 ? -17.561 -33.944 16.965 1.00 35.69 139 ASP A C 1
ATOM 1124 O O . ASP A 1 139 ? -17.680 -33.582 15.794 1.00 35.69 139 ASP A O 1
ATOM 1128 N N . SER A 1 140 ? -16.827 -34.991 17.320 1.00 43.56 140 SER A N 1
ATOM 1129 C CA . SER A 1 140 ? -16.004 -35.816 16.438 1.00 43.56 140 SER A CA 1
ATOM 1130 C C . SER A 1 140 ? -16.818 -36.920 15.741 1.00 43.56 140 SER A C 1
ATOM 1132 O O . SER A 1 140 ? -16.341 -38.050 15.656 1.00 43.56 140 SER A O 1
ATOM 1134 N N . SER A 1 141 ? -18.037 -36.646 15.261 1.00 43.03 141 SER A N 1
ATOM 1135 C CA . SER A 1 141 ? -18.968 -37.702 14.809 1.00 43.03 141 SER A CA 1
ATOM 1136 C C . SER A 1 141 ? -19.427 -37.641 13.344 1.00 43.03 141 SER A C 1
ATOM 1138 O O . SER A 1 141 ? -20.391 -38.305 12.977 1.00 43.03 141 SER A O 1
ATOM 1140 N N . LEU A 1 142 ? -18.717 -36.932 12.460 1.00 37.38 142 LEU A N 1
ATOM 1141 C CA . LEU A 1 142 ? -18.988 -36.975 11.013 1.00 37.38 142 LEU A CA 1
ATOM 1142 C C . LEU A 1 142 ? -17.852 -37.657 10.248 1.00 37.38 142 LEU A C 1
ATOM 1144 O O . LEU A 1 142 ? -17.090 -37.023 9.523 1.00 37.38 142 LEU A O 1
ATOM 1148 N N . SER A 1 143 ? -17.754 -38.974 10.421 1.00 45.50 143 SER A N 1
ATOM 1149 C CA . SER A 1 143 ? -16.959 -39.860 9.564 1.00 45.50 143 SER A CA 1
ATOM 1150 C C . SER A 1 143 ? -17.828 -40.766 8.693 1.00 45.50 143 SER A C 1
ATOM 1152 O O . SER A 1 143 ? -17.364 -41.836 8.314 1.00 45.50 143 SER A O 1
ATOM 1154 N N . ASP A 1 144 ? -19.078 -40.394 8.408 1.00 42.78 144 ASP A N 1
ATOM 1155 C CA . ASP A 1 144 ? -19.932 -41.252 7.587 1.00 42.78 144 ASP A CA 1
ATOM 1156 C C . ASP A 1 144 ? -21.056 -40.474 6.891 1.00 42.78 144 ASP A C 1
ATOM 1158 O O . ASP A 1 144 ? -22.191 -40.407 7.354 1.00 42.78 144 ASP A O 1
ATOM 1162 N N . THR A 1 145 ? -20.730 -39.855 5.759 1.00 37.97 145 THR A N 1
ATOM 1163 C CA . THR A 1 145 ? -21.722 -39.552 4.723 1.00 37.97 145 THR A CA 1
ATOM 1164 C C . THR A 1 145 ? -21.140 -39.916 3.362 1.00 37.97 145 THR A C 1
ATOM 1166 O O . THR A 1 145 ? -20.480 -39.129 2.684 1.00 37.97 145 THR A O 1
ATOM 1169 N N . SER A 1 146 ? -21.374 -41.182 3.017 1.00 39.09 146 SER A N 1
ATOM 1170 C CA . SER A 1 146 ? -21.280 -41.755 1.676 1.00 39.09 146 SER A CA 1
ATOM 1171 C C . SER A 1 146 ? -22.077 -40.913 0.673 1.00 39.09 146 SER A C 1
ATOM 1173 O O . SER A 1 146 ? -23.242 -40.589 0.911 1.00 39.09 146 SER A O 1
ATOM 1175 N N . TRP A 1 147 ? -21.455 -40.551 -0.449 1.00 39.53 147 TRP A N 1
ATOM 1176 C CA . TRP A 1 147 ? -22.135 -39.944 -1.595 1.00 39.53 147 TRP A CA 1
ATOM 1177 C C . TRP A 1 147 ? -22.667 -41.055 -2.509 1.00 39.53 147 TRP A C 1
ATOM 1179 O O . TRP A 1 147 ? -22.031 -41.389 -3.508 1.00 39.53 147 TRP A O 1
ATOM 1189 N N . ASP A 1 148 ? -23.822 -41.632 -2.177 1.00 36.12 148 ASP A N 1
ATOM 1190 C CA . ASP A 1 148 ? -24.493 -42.602 -3.049 1.00 36.12 148 ASP A CA 1
ATOM 1191 C C . ASP A 1 148 ? -25.229 -41.879 -4.191 1.00 36.12 148 ASP A C 1
ATOM 1193 O O . ASP A 1 148 ? -26.342 -41.375 -4.038 1.00 36.12 148 ASP A O 1
ATOM 1197 N N . LEU A 1 149 ? -24.575 -41.804 -5.354 1.00 39.09 149 LEU A N 1
ATOM 1198 C CA . LEU A 1 149 ? -25.198 -41.482 -6.639 1.00 39.09 149 LEU A CA 1
ATOM 1199 C C . LEU A 1 149 ? -25.486 -42.793 -7.383 1.00 39.09 149 LEU A C 1
ATOM 1201 O O . LEU A 1 149 ? -24.560 -43.466 -7.835 1.00 39.09 149 LEU A O 1
ATOM 1205 N N . ASP A 1 150 ? -26.768 -43.132 -7.530 1.00 39.00 150 ASP A N 1
ATOM 1206 C CA . ASP A 1 150 ? -27.249 -44.262 -8.332 1.00 39.00 150 ASP A CA 1
ATOM 1207 C C . ASP A 1 150 ? -26.853 -44.099 -9.814 1.00 39.00 150 ASP A C 1
ATOM 1209 O O . ASP A 1 150 ? -27.430 -43.299 -10.555 1.00 39.00 150 ASP A O 1
ATOM 1213 N N . VAL A 1 151 ? -25.874 -44.889 -10.265 1.00 44.31 151 VAL A N 1
ATOM 1214 C CA . VAL A 1 151 ? -25.505 -45.052 -11.680 1.00 44.31 151 VAL A CA 1
ATOM 1215 C C . VAL A 1 151 ? -25.990 -46.432 -12.150 1.00 44.31 151 VAL A C 1
ATOM 1217 O O . VAL A 1 151 ? -25.662 -47.433 -11.511 1.00 44.31 151 VAL A O 1
ATOM 1220 N N . PRO A 1 152 ? -26.754 -46.543 -13.256 1.00 42.94 152 PRO A N 1
ATOM 1221 C CA . PRO A 1 152 ? -27.229 -47.835 -13.751 1.00 42.94 152 PRO A CA 1
ATOM 1222 C C . PRO A 1 152 ? -26.076 -48.730 -14.258 1.00 42.94 152 PRO A C 1
ATOM 1224 O O . PRO A 1 152 ? -25.071 -48.220 -14.762 1.00 42.94 152 PRO A O 1
ATOM 1227 N N . PRO A 1 153 ? -26.206 -50.069 -14.160 1.00 44.34 153 PRO A N 1
ATOM 1228 C CA . PRO A 1 153 ? -25.093 -50.996 -14.344 1.00 44.34 153 PRO A CA 1
ATOM 1229 C C . PRO A 1 153 ? -24.679 -51.125 -15.814 1.00 44.34 153 PRO A C 1
ATOM 1231 O O . PRO A 1 153 ? -25.479 -51.470 -16.685 1.00 44.34 153 PRO A O 1
ATOM 1234 N N . THR A 1 154 ? -23.394 -50.901 -16.084 1.00 43.06 154 THR A N 1
ATOM 1235 C CA . THR A 1 154 ? -22.749 -51.245 -17.354 1.00 43.06 154 THR A CA 1
ATOM 1236 C C . THR A 1 154 ? -22.435 -52.749 -17.401 1.00 43.06 154 THR A C 1
ATOM 1238 O O . THR A 1 154 ? -22.117 -53.351 -16.372 1.00 43.06 154 THR A O 1
ATOM 1241 N N . PRO A 1 155 ? -22.540 -53.406 -18.572 1.00 38.97 155 PRO A N 1
ATOM 1242 C CA . PRO A 1 155 ? -22.319 -54.841 -18.682 1.00 38.97 155 PRO A CA 1
ATOM 1243 C C . PRO A 1 155 ? -20.854 -55.208 -18.422 1.00 38.97 155 PRO A C 1
ATOM 1245 O O . PRO A 1 155 ? -19.920 -54.614 -18.963 1.00 38.97 155 PRO A O 1
ATOM 1248 N N . VAL A 1 156 ? -20.694 -56.232 -17.590 1.00 41.25 156 VAL A N 1
ATOM 1249 C CA . VAL A 1 156 ? -19.436 -56.816 -17.130 1.00 41.25 156 VAL A CA 1
ATOM 1250 C C . VAL A 1 156 ? -18.637 -57.370 -18.312 1.00 41.25 156 VAL A C 1
ATOM 1252 O O . VAL A 1 156 ? -19.025 -58.371 -18.911 1.00 41.25 156 VAL A O 1
ATOM 1255 N N . TYR A 1 157 ? -17.482 -56.770 -18.603 1.00 37.22 157 TYR A N 1
ATOM 1256 C CA . TYR A 1 157 ? -16.414 -57.448 -19.334 1.00 37.22 157 TYR A CA 1
ATOM 1257 C C . TYR A 1 157 ? -15.342 -57.898 -18.340 1.00 37.22 157 TYR A C 1
ATOM 1259 O O . TYR A 1 157 ? -14.620 -57.092 -17.757 1.00 37.22 157 TYR A O 1
ATOM 1267 N N . ASN A 1 158 ? -15.280 -59.215 -18.141 1.00 42.94 158 ASN A N 1
ATOM 1268 C CA . ASN A 1 158 ? -14.253 -59.899 -17.365 1.00 42.94 158 ASN A CA 1
ATOM 1269 C C . ASN A 1 158 ? -12.879 -59.684 -18.011 1.00 42.94 158 ASN A C 1
ATOM 1271 O O . ASN A 1 158 ? -12.584 -60.273 -19.052 1.00 42.94 158 ASN A O 1
ATOM 1275 N N . TYR A 1 159 ? -12.009 -58.917 -17.359 1.00 39.53 159 TYR A N 1
ATOM 1276 C CA . TYR A 1 159 ? -10.579 -58.980 -17.638 1.00 39.53 159 TYR A CA 1
ATOM 1277 C C . TYR A 1 159 ? -9.975 -60.116 -16.816 1.00 39.53 159 TYR A C 1
ATOM 1279 O O . TYR A 1 159 ? -9.667 -59.974 -15.633 1.00 39.53 159 TYR A O 1
ATOM 1287 N N . ALA A 1 160 ? -9.847 -61.271 -17.465 1.00 39.66 160 ALA A N 1
ATOM 1288 C CA . ALA A 1 160 ? -8.982 -62.341 -17.004 1.00 39.66 160 ALA A CA 1
ATOM 1289 C C . ALA A 1 160 ? -7.514 -61.872 -16.989 1.00 39.66 160 ALA A C 1
ATOM 1291 O O . ALA A 1 160 ? -7.088 -61.043 -17.793 1.00 39.66 160 ALA A O 1
ATOM 1292 N N . GLN A 1 161 ? -6.769 -62.417 -16.032 1.00 45.62 161 GLN A N 1
ATOM 1293 C CA . GLN A 1 161 ? -5.379 -62.121 -15.697 1.00 45.62 161 GLN A CA 1
ATOM 1294 C C . GLN A 1 161 ? -4.357 -62.280 -16.849 1.00 45.62 161 GLN A C 1
ATOM 1296 O O . GLN A 1 161 ? -4.631 -62.949 -17.846 1.00 45.62 161 GLN A O 1
ATOM 1301 N N . PRO A 1 162 ? -3.159 -61.669 -16.704 1.00 47.16 162 PRO A N 1
ATOM 1302 C CA . PRO A 1 162 ? -2.233 -61.415 -17.801 1.00 47.16 162 PRO A CA 1
ATOM 1303 C C . PRO A 1 162 ? -1.385 -62.644 -18.145 1.00 47.16 162 PRO A C 1
ATOM 1305 O O . PRO A 1 162 ? -0.593 -63.119 -17.331 1.00 47.16 162 PRO A O 1
ATOM 1308 N N . LEU A 1 163 ? -1.487 -63.111 -19.391 1.00 35.44 163 LEU A N 1
ATOM 1309 C CA . LEU A 1 163 ? -0.499 -64.008 -19.986 1.00 35.44 163 LEU A CA 1
ATOM 1310 C C . LEU A 1 163 ? 0.585 -63.165 -20.666 1.00 35.44 163 LEU A C 1
ATOM 1312 O O . LEU A 1 163 ? 0.309 -62.403 -21.592 1.00 35.44 163 LEU A O 1
ATOM 1316 N N . GLY A 1 164 ? 1.822 -63.291 -20.185 1.00 46.62 164 GLY A N 1
ATOM 1317 C CA . GLY A 1 164 ? 2.984 -62.642 -20.779 1.00 46.62 164 GLY A CA 1
ATOM 1318 C C . GLY A 1 164 ? 3.228 -63.108 -22.213 1.00 46.62 164 GLY A C 1
ATOM 1319 O O . GLY A 1 164 ? 3.181 -64.304 -22.495 1.00 46.62 164 GLY A O 1
ATOM 1320 N N . SER A 1 165 ? 3.492 -62.155 -23.109 1.00 34.88 165 SER A N 1
ATOM 1321 C CA . SER A 1 165 ? 4.058 -62.335 -24.455 1.00 34.88 165 SER A CA 1
ATOM 1322 C C . SER A 1 165 ? 4.332 -60.959 -25.093 1.00 34.88 165 SER A C 1
ATOM 1324 O O . SER A 1 165 ? 3.840 -59.947 -24.601 1.00 34.88 165 SER A O 1
ATOM 1326 N N . PRO A 1 166 ? 5.211 -60.884 -26.104 1.00 41.34 166 PRO A N 1
ATOM 1327 C CA . PRO A 1 166 ? 6.449 -60.120 -26.026 1.00 41.34 166 PRO A CA 1
ATOM 1328 C C . PRO A 1 166 ? 6.306 -58.677 -26.513 1.00 41.34 166 PRO A C 1
ATOM 1330 O O . PRO A 1 166 ? 5.572 -58.376 -27.453 1.00 41.34 166 PRO A O 1
ATOM 1333 N N . SER A 1 167 ? 7.090 -57.792 -25.901 1.00 47.59 167 SER A N 1
ATOM 1334 C CA . SER A 1 167 ? 7.258 -56.396 -26.290 1.00 47.59 167 SER A CA 1
ATOM 1335 C C . SER A 1 167 ? 7.707 -56.281 -27.747 1.00 47.59 167 SER A C 1
ATOM 1337 O O . SER A 1 167 ? 8.896 -56.368 -28.054 1.00 47.59 167 SER A O 1
ATOM 1339 N N . ARG A 1 168 ? 6.764 -56.037 -28.657 1.00 50.34 168 ARG A N 1
ATOM 1340 C CA . ARG A 1 168 ? 7.065 -55.448 -29.960 1.00 50.34 168 ARG A CA 1
ATOM 1341 C C . ARG A 1 168 ? 6.612 -53.991 -29.907 1.00 50.34 168 ARG A C 1
ATOM 1343 O O . ARG A 1 168 ? 5.405 -53.756 -29.886 1.00 50.34 168 ARG A O 1
ATOM 1350 N N . PRO A 1 169 ? 7.532 -53.013 -29.826 1.00 51.16 169 PRO A N 1
ATOM 1351 C CA . PRO A 1 169 ? 7.135 -51.614 -29.862 1.00 51.16 169 PRO A CA 1
ATOM 1352 C C . PRO A 1 169 ? 6.445 -51.328 -31.198 1.00 51.16 169 PRO A C 1
ATOM 1354 O O . PRO A 1 169 ? 6.897 -51.776 -32.258 1.00 51.16 169 PRO A O 1
ATOM 1357 N N . LEU A 1 170 ? 5.311 -50.630 -31.133 1.00 49.88 170 LEU A N 1
ATOM 1358 C CA . LEU A 1 170 ? 4.570 -50.205 -32.312 1.00 49.88 170 LEU A CA 1
ATOM 1359 C C . LEU A 1 170 ? 5.466 -49.271 -33.152 1.00 49.88 170 LEU A C 1
ATOM 1361 O O . LEU A 1 170 ? 6.263 -48.515 -32.594 1.00 49.88 170 LEU A O 1
ATOM 1365 N N . PRO A 1 171 ? 5.360 -49.293 -34.492 1.00 51.03 171 PRO A N 1
ATOM 1366 C CA . PRO A 1 171 ? 6.286 -48.600 -35.398 1.00 51.03 171 PRO A CA 1
ATOM 1367 C C . PRO A 1 171 ? 6.269 -47.064 -35.295 1.00 51.03 171 PRO A C 1
ATOM 1369 O O . PRO A 1 171 ? 7.100 -46.407 -35.909 1.00 51.03 171 PRO A O 1
ATOM 1372 N N . TRP A 1 172 ? 5.356 -46.492 -34.508 1.00 49.91 172 TRP A N 1
ATOM 1373 C CA . TRP A 1 172 ? 5.269 -45.059 -34.212 1.00 49.91 172 TRP A CA 1
ATOM 1374 C C . TRP A 1 172 ? 5.725 -44.700 -32.785 1.00 49.91 172 TRP A C 1
ATOM 1376 O O . TRP A 1 172 ? 5.724 -43.530 -32.414 1.00 49.91 172 TRP A O 1
ATOM 1386 N N . SER A 1 173 ? 6.130 -45.684 -31.972 1.00 47.09 173 SER A N 1
ATOM 1387 C CA . SER A 1 173 ? 6.579 -45.473 -30.584 1.00 47.09 173 SER A CA 1
ATOM 1388 C C . SER A 1 173 ? 8.012 -44.942 -30.473 1.00 47.09 173 SER A C 1
ATOM 1390 O O . SER A 1 173 ? 8.440 -44.572 -29.384 1.00 47.09 173 SER A O 1
ATOM 1392 N N . ASN A 1 174 ? 8.735 -44.854 -31.589 1.00 49.78 174 ASN A N 1
ATOM 1393 C CA . ASN A 1 174 ? 9.999 -44.138 -31.681 1.00 49.78 174 ASN A CA 1
ATOM 1394 C C . ASN A 1 174 ? 9.769 -42.878 -32.523 1.00 49.78 174 ASN A C 1
ATOM 1396 O O . ASN A 1 174 ? 9.266 -42.978 -33.636 1.00 49.78 174 ASN A O 1
ATOM 1400 N N . HIS A 1 175 ? 10.182 -41.721 -31.994 1.00 50.41 175 HIS A N 1
ATOM 1401 C CA . HIS A 1 175 ? 10.216 -40.394 -32.641 1.00 50.41 175 HIS A CA 1
ATOM 1402 C C . HIS A 1 175 ? 9.060 -39.412 -32.400 1.00 50.41 175 HIS A C 1
ATOM 1404 O O . HIS A 1 175 ? 8.927 -38.450 -33.148 1.00 50.41 175 HIS A O 1
ATOM 1410 N N . PHE A 1 176 ? 8.361 -39.501 -31.269 1.00 47.03 176 PHE A N 1
ATOM 1411 C CA . PHE A 1 176 ? 7.922 -38.268 -30.606 1.00 47.03 176 PHE A CA 1
ATOM 1412 C C . PHE A 1 176 ? 8.776 -38.048 -29.364 1.00 47.03 176 PHE A C 1
ATOM 1414 O O . PHE A 1 176 ? 8.309 -38.107 -28.230 1.00 47.03 176 PHE A O 1
ATOM 1421 N N . ASN A 1 177 ? 10.058 -37.735 -29.597 1.00 45.41 177 ASN A N 1
ATOM 1422 C CA . ASN A 1 177 ? 10.702 -36.750 -28.738 1.00 45.41 177 ASN A CA 1
ATOM 1423 C C . ASN A 1 177 ? 9.836 -35.498 -28.881 1.00 45.41 177 ASN A C 1
ATOM 1425 O O . ASN A 1 177 ? 10.055 -34.689 -29.783 1.00 45.41 177 ASN A O 1
ATOM 1429 N N . PHE A 1 178 ? 8.815 -35.362 -28.033 1.00 45.75 178 PHE A N 1
ATOM 1430 C CA . PHE A 1 178 ? 8.301 -34.050 -27.714 1.00 45.75 178 PHE A CA 1
ATOM 1431 C C . PHE A 1 178 ? 9.510 -33.326 -27.155 1.00 45.75 178 PHE A C 1
ATOM 1433 O O . PHE A 1 178 ? 9.885 -33.483 -25.995 1.00 45.75 178 PHE A O 1
ATOM 1440 N N . ASN A 1 179 ? 10.177 -32.585 -28.029 1.00 48.03 179 ASN A N 1
ATOM 1441 C CA . ASN A 1 179 ? 11.085 -31.537 -27.648 1.00 48.03 179 ASN A CA 1
ATOM 1442 C C . ASN A 1 179 ? 10.169 -30.479 -27.024 1.00 48.03 179 ASN A C 1
ATOM 1444 O O . ASN A 1 179 ? 9.819 -29.490 -27.661 1.00 48.03 179 ASN A O 1
ATOM 1448 N N . ILE A 1 180 ? 9.644 -30.780 -25.828 1.00 51.00 180 ILE A N 1
ATOM 1449 C CA . ILE A 1 180 ? 8.916 -29.832 -25.002 1.00 51.00 180 ILE A CA 1
ATOM 1450 C C . ILE A 1 180 ? 9.913 -28.688 -24.887 1.00 51.00 180 ILE A C 1
ATOM 1452 O O . ILE A 1 180 ? 11.016 -28.931 -24.383 1.00 51.00 180 ILE A O 1
ATOM 1456 N N .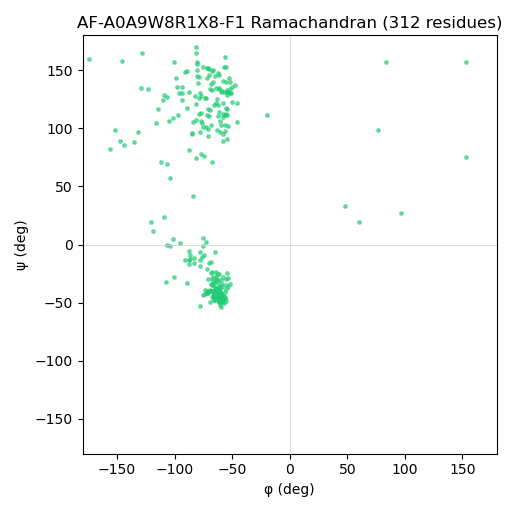 PRO A 1 181 ? 9.605 -27.487 -25.403 1.00 48.72 181 PRO A N 1
ATOM 1457 C CA . PRO A 1 181 ? 10.482 -26.354 -25.203 1.00 48.72 181 PRO A CA 1
ATOM 1458 C C . PRO A 1 181 ? 10.656 -26.256 -23.694 1.00 48.72 181 PRO A C 1
ATOM 1460 O O . PRO A 1 181 ? 9.672 -26.039 -22.984 1.00 48.72 181 PRO A O 1
ATOM 1463 N N . GLN A 1 182 ? 11.861 -26.539 -23.186 1.00 53.53 182 GLN A N 1
ATOM 1464 C CA . GLN A 1 182 ? 12.096 -26.438 -21.755 1.00 53.53 182 GLN A CA 1
ATOM 1465 C C . GLN A 1 182 ? 11.702 -25.018 -21.376 1.00 53.53 182 GLN A C 1
ATOM 1467 O O . GLN A 1 182 ? 12.258 -24.058 -21.919 1.00 53.53 182 GLN A O 1
ATOM 1472 N N . SER A 1 183 ? 10.690 -24.885 -20.513 1.00 63.50 183 SER A N 1
ATOM 1473 C CA . SER A 1 183 ? 10.272 -23.574 -20.037 1.00 63.50 183 SER A CA 1
ATOM 1474 C C . SER A 1 183 ? 11.521 -22.866 -19.521 1.00 63.50 183 SER A C 1
ATOM 1476 O O . SER A 1 183 ? 12.311 -23.512 -18.818 1.00 63.50 183 SER A O 1
ATOM 1478 N N . PRO A 1 184 ? 11.742 -21.587 -19.872 1.00 69.56 184 PRO A N 1
ATOM 1479 C CA . PRO A 1 184 ? 12.924 -20.885 -19.412 1.00 69.56 184 PRO A CA 1
ATOM 1480 C C . PRO A 1 184 ? 13.019 -21.027 -17.885 1.00 69.56 184 PRO A C 1
ATOM 1482 O O . PRO A 1 184 ? 11.988 -20.985 -17.207 1.00 69.56 184 PRO A O 1
ATOM 1485 N N . PRO A 1 185 ? 14.229 -21.226 -17.331 1.00 77.19 185 PRO A N 1
ATOM 1486 C CA . PRO A 1 185 ? 14.419 -21.309 -15.890 1.00 77.19 185 PRO A CA 1
ATOM 1487 C C . PRO A 1 185 ? 13.690 -20.161 -15.187 1.00 77.19 185 PRO A C 1
ATOM 1489 O O . PRO A 1 185 ? 13.781 -19.028 -15.653 1.00 77.19 185 PRO A O 1
ATOM 1492 N N . ALA A 1 186 ? 13.013 -20.425 -14.068 1.00 78.31 186 ALA A N 1
ATOM 1493 C CA . ALA A 1 186 ? 12.161 -19.436 -13.392 1.00 78.31 186 ALA A CA 1
ATOM 1494 C C . ALA A 1 186 ? 12.881 -18.111 -13.047 1.00 78.31 186 ALA A C 1
ATOM 1496 O O . ALA A 1 186 ? 12.265 -17.057 -12.974 1.00 78.31 186 ALA A O 1
ATOM 1497 N N . TRP A 1 187 ? 14.210 -18.123 -12.904 1.00 81.19 187 TRP A N 1
ATOM 1498 C CA . TRP A 1 187 ? 14.993 -16.902 -12.685 1.00 81.19 187 TRP A CA 1
ATOM 1499 C C . TRP A 1 187 ? 15.112 -15.995 -13.925 1.00 81.19 187 TRP A C 1
ATOM 1501 O O . TRP A 1 187 ? 15.402 -14.808 -13.785 1.00 81.19 187 TRP A O 1
ATOM 1511 N N . LYS A 1 188 ? 14.901 -16.537 -15.133 1.00 81.88 188 LYS A N 1
ATOM 1512 C CA . LYS A 1 188 ? 14.901 -15.799 -16.407 1.00 81.88 188 LYS A CA 1
ATOM 1513 C C . LYS A 1 188 ? 13.541 -15.192 -16.747 1.00 81.88 188 LYS A C 1
ATOM 1515 O O . LYS A 1 188 ? 13.472 -14.394 -17.677 1.00 81.88 188 LYS A O 1
ATOM 1520 N N . SER A 1 189 ? 12.466 -15.566 -16.053 1.00 79.25 189 SER A N 1
ATOM 1521 C CA . SER A 1 189 ? 11.144 -15.011 -16.330 1.00 79.25 189 SER A CA 1
ATOM 1522 C C . SER A 1 189 ? 11.033 -13.600 -15.747 1.00 79.25 189 SER A C 1
ATOM 1524 O O . SER A 1 189 ? 11.094 -13.406 -14.532 1.00 79.25 189 SER A O 1
ATOM 1526 N N . ILE A 1 190 ? 10.915 -12.611 -16.632 1.00 82.94 190 ILE A N 1
ATOM 1527 C CA . ILE A 1 190 ? 10.881 -11.187 -16.289 1.00 82.94 190 ILE A CA 1
ATOM 1528 C C . ILE A 1 190 ? 9.412 -10.751 -16.147 1.00 82.94 190 ILE A C 1
ATOM 1530 O O . ILE A 1 190 ? 8.627 -11.040 -17.048 1.00 82.94 190 ILE A O 1
ATOM 1534 N N . PRO A 1 191 ? 9.023 -10.059 -15.058 1.00 84.81 191 PRO A N 1
ATOM 1535 C CA . PRO A 1 191 ? 7.672 -9.541 -14.896 1.00 84.81 191 PRO A CA 1
ATOM 1536 C C . PRO A 1 191 ? 7.401 -8.448 -15.923 1.00 84.81 191 PRO A C 1
ATOM 1538 O O . PRO A 1 191 ? 8.275 -7.620 -16.206 1.00 84.81 191 PRO A O 1
ATOM 1541 N N . LEU A 1 192 ? 6.192 -8.451 -16.472 1.00 86.44 192 LEU A N 1
ATOM 1542 C CA . LEU A 1 192 ? 5.752 -7.456 -17.441 1.00 86.44 192 LEU A CA 1
ATOM 1543 C C . LEU A 1 192 ? 5.218 -6.235 -16.684 1.00 86.44 192 LEU A C 1
ATOM 1545 O O . LEU A 1 192 ? 4.069 -6.214 -16.255 1.00 86.44 192 LEU A O 1
ATOM 1549 N N . LEU A 1 193 ? 6.075 -5.234 -16.486 1.00 89.44 193 LEU A N 1
ATOM 1550 C CA . LEU A 1 193 ? 5.740 -4.035 -15.717 1.00 89.44 193 LEU A CA 1
ATOM 1551 C C . LEU A 1 193 ? 5.088 -2.960 -16.596 1.00 89.44 193 LEU A C 1
ATOM 1553 O O . LEU A 1 193 ? 5.622 -2.607 -17.648 1.00 89.44 193 LEU A O 1
ATOM 1557 N N . LEU A 1 194 ? 3.963 -2.414 -16.137 1.00 90.00 194 LEU A N 1
ATOM 1558 C CA . LEU A 1 194 ? 3.305 -1.244 -16.725 1.00 90.00 194 LEU A CA 1
ATOM 1559 C C . LEU A 1 194 ? 3.953 0.072 -16.268 1.00 90.00 194 LEU A C 1
ATOM 1561 O O . LEU A 1 194 ? 4.771 0.112 -15.345 1.00 90.00 194 LEU A O 1
ATOM 1565 N N . SER A 1 195 ? 3.554 1.172 -16.912 1.00 87.81 195 SER A N 1
ATOM 1566 C CA . SER A 1 195 ? 3.883 2.529 -16.470 1.00 87.81 195 SER A CA 1
ATOM 1567 C C . SER A 1 195 ? 3.399 2.787 -15.040 1.00 87.81 195 SER A C 1
ATOM 1569 O O . SER A 1 195 ? 2.439 2.175 -14.572 1.00 87.81 195 SER A O 1
ATOM 1571 N N . ALA A 1 196 ? 4.074 3.701 -14.341 1.00 91.25 196 ALA A N 1
ATOM 1572 C CA . ALA A 1 196 ? 3.789 3.979 -12.940 1.00 91.25 196 ALA A CA 1
ATOM 1573 C C . ALA A 1 196 ? 2.330 4.419 -12.726 1.00 91.25 196 ALA A C 1
ATOM 1575 O O . ALA A 1 196 ? 1.902 5.431 -13.275 1.00 91.25 196 ALA A O 1
ATOM 1576 N N . THR A 1 197 ? 1.593 3.677 -11.897 1.00 88.50 197 THR A N 1
ATOM 1577 C CA . THR A 1 197 ? 0.206 3.999 -11.515 1.00 88.50 197 THR A CA 1
ATOM 1578 C C . THR A 1 197 ? 0.129 4.659 -10.140 1.00 88.50 197 THR A C 1
ATOM 1580 O O . THR A 1 197 ? -0.760 5.462 -9.872 1.00 88.50 197 THR A O 1
ATOM 1583 N N . THR A 1 198 ? 1.088 4.350 -9.266 1.00 89.81 198 THR A N 1
ATOM 1584 C CA . THR A 1 198 ? 1.165 4.817 -7.880 1.00 89.81 198 THR A CA 1
ATOM 1585 C C . THR A 1 198 ? 2.534 5.421 -7.566 1.00 89.81 198 THR A C 1
ATOM 1587 O O . THR A 1 198 ? 3.524 5.177 -8.257 1.00 89.81 198 THR A O 1
ATOM 1590 N N . GLN A 1 199 ? 2.631 6.163 -6.457 1.00 88.44 199 GLN A N 1
ATOM 1591 C CA . GLN A 1 199 ? 3.916 6.679 -5.962 1.00 88.44 199 GLN A CA 1
ATOM 1592 C C . GLN A 1 199 ? 4.922 5.561 -5.642 1.00 88.44 199 GLN A C 1
ATOM 1594 O O . GLN A 1 199 ? 6.129 5.753 -5.781 1.00 88.44 199 GLN A O 1
ATOM 1599 N N . LEU A 1 200 ? 4.445 4.381 -5.227 1.00 90.12 200 LEU A N 1
ATOM 1600 C CA . LEU A 1 200 ? 5.315 3.231 -4.995 1.00 90.12 200 LEU A CA 1
ATOM 1601 C C . LEU A 1 200 ? 5.889 2.694 -6.313 1.00 90.12 200 LEU A C 1
ATOM 1603 O O . LEU A 1 200 ? 7.079 2.393 -6.358 1.00 90.12 200 LEU A O 1
ATOM 1607 N N . ASP A 1 201 ? 5.095 2.660 -7.389 1.00 91.94 201 ASP A N 1
ATOM 1608 C CA . ASP A 1 201 ? 5.589 2.288 -8.721 1.00 91.94 201 ASP A CA 1
ATOM 1609 C C . ASP A 1 201 ? 6.677 3.240 -9.199 1.00 91.94 201 ASP A C 1
ATOM 1611 O O . ASP A 1 201 ? 7.715 2.790 -9.683 1.00 91.94 201 ASP A O 1
ATOM 1615 N N . VAL A 1 202 ? 6.464 4.553 -9.031 1.00 90.56 202 VAL A N 1
ATOM 1616 C CA . VAL A 1 202 ? 7.465 5.569 -9.380 1.00 90.56 202 VAL A CA 1
ATOM 1617 C C . VAL A 1 202 ? 8.764 5.256 -8.660 1.00 90.56 202 VAL A C 1
ATOM 1619 O O . VAL A 1 202 ? 9.809 5.187 -9.300 1.00 90.56 202 VAL A O 1
ATOM 1622 N N . VAL A 1 203 ? 8.717 4.999 -7.353 1.00 90.31 203 VAL A N 1
ATOM 1623 C CA . VAL A 1 203 ? 9.914 4.660 -6.579 1.00 90.31 203 VAL A CA 1
ATOM 1624 C C . VAL A 1 203 ? 10.555 3.371 -7.081 1.00 90.31 203 VAL A C 1
ATOM 1626 O O . VAL A 1 203 ? 11.761 3.371 -7.305 1.00 90.31 203 VAL A O 1
ATOM 1629 N N . ILE A 1 204 ? 9.796 2.297 -7.309 1.00 91.94 204 ILE A N 1
ATOM 1630 C CA . ILE A 1 204 ? 10.351 1.018 -7.775 1.00 91.94 204 ILE A CA 1
ATOM 1631 C C . ILE A 1 204 ? 11.037 1.185 -9.135 1.00 91.94 204 ILE A C 1
ATOM 1633 O O . ILE A 1 204 ? 12.193 0.784 -9.298 1.00 91.94 204 ILE A O 1
ATOM 1637 N N . LEU A 1 205 ? 10.359 1.809 -10.098 1.00 92.44 205 LEU A N 1
ATOM 1638 C CA . LEU A 1 205 ? 10.844 1.968 -11.467 1.00 92.44 205 LEU A CA 1
ATOM 1639 C C . LEU A 1 205 ? 12.027 2.939 -11.542 1.00 92.44 205 LEU A C 1
ATOM 1641 O O . LEU A 1 205 ? 13.066 2.588 -12.100 1.00 92.44 205 LEU A O 1
ATOM 1645 N N . THR A 1 206 ? 11.912 4.124 -10.933 1.00 91.69 206 THR A N 1
ATOM 1646 C CA . THR A 1 206 ? 12.987 5.134 -10.944 1.00 91.69 206 THR A CA 1
ATOM 1647 C C . THR A 1 206 ? 14.219 4.655 -10.191 1.00 91.69 206 THR A C 1
ATOM 1649 O O . THR A 1 206 ? 15.331 4.815 -10.687 1.00 91.69 206 THR A O 1
ATOM 1652 N N . THR A 1 207 ? 14.047 4.009 -9.034 1.00 90.31 207 THR A N 1
ATOM 1653 C CA . THR A 1 207 ? 15.161 3.438 -8.266 1.00 90.31 207 THR A CA 1
ATOM 1654 C C . THR A 1 207 ? 15.860 2.357 -9.083 1.00 90.31 207 THR A C 1
ATOM 1656 O O . THR A 1 207 ? 17.083 2.375 -9.204 1.00 90.31 207 THR A O 1
ATOM 1659 N N . THR A 1 208 ? 15.097 1.456 -9.709 1.00 91.56 208 THR A N 1
ATOM 1660 C CA . THR A 1 208 ? 15.656 0.398 -10.561 1.00 91.56 208 THR A CA 1
ATOM 1661 C C . THR A 1 208 ? 16.483 0.977 -11.707 1.00 91.56 208 THR A C 1
ATOM 1663 O O . THR A 1 208 ? 17.617 0.553 -11.919 1.00 91.56 208 THR A O 1
ATOM 1666 N N . ASP A 1 209 ? 15.943 1.952 -12.434 1.00 90.75 209 ASP A N 1
ATOM 1667 C CA . ASP A 1 209 ? 16.624 2.582 -13.565 1.00 90.75 209 ASP A CA 1
ATOM 1668 C C . ASP A 1 209 ? 17.872 3.364 -13.120 1.00 90.75 209 ASP A C 1
ATOM 1670 O O . ASP A 1 209 ? 18.953 3.187 -13.678 1.00 90.75 209 ASP A O 1
ATOM 1674 N N . THR A 1 210 ? 17.770 4.128 -12.029 1.00 89.00 210 THR A N 1
ATOM 1675 C CA . THR A 1 210 ? 18.898 4.872 -11.446 1.00 89.00 210 THR A CA 1
ATOM 1676 C C . THR A 1 210 ? 20.057 3.935 -11.105 1.00 89.00 210 THR A C 1
ATOM 1678 O O . THR A 1 210 ? 21.186 4.161 -11.538 1.00 89.00 210 THR A O 1
ATOM 1681 N N . PHE A 1 211 ? 19.798 2.836 -10.392 1.00 87.94 211 PHE A N 1
ATOM 1682 C CA . PHE A 1 211 ? 20.857 1.893 -10.025 1.00 87.94 211 PHE A CA 1
ATOM 1683 C C . PHE A 1 211 ? 21.388 1.083 -11.208 1.00 87.94 211 PHE A C 1
ATOM 1685 O O . PHE A 1 211 ? 22.560 0.715 -11.200 1.00 87.94 211 PHE A O 1
ATOM 1692 N N . ARG A 1 212 ? 20.582 0.810 -12.240 1.00 88.62 212 ARG A N 1
ATOM 1693 C CA . ARG A 1 212 ? 21.093 0.168 -13.462 1.00 88.62 212 ARG A CA 1
ATOM 1694 C C . ARG A 1 212 ? 22.027 1.089 -14.248 1.00 88.62 212 ARG A C 1
ATOM 1696 O O . ARG A 1 212 ? 22.992 0.599 -14.822 1.00 88.62 212 ARG A O 1
ATOM 1703 N N . ARG A 1 213 ? 21.774 2.403 -14.246 1.00 88.12 213 ARG A N 1
ATOM 1704 C CA . ARG A 1 213 ? 22.634 3.406 -14.900 1.00 88.12 213 ARG A CA 1
ATOM 1705 C C . ARG A 1 213 ? 23.919 3.682 -14.121 1.00 88.12 213 ARG A C 1
ATOM 1707 O O . ARG A 1 213 ? 24.984 3.770 -14.720 1.00 88.12 213 ARG A O 1
ATOM 1714 N N . HIS A 1 214 ? 23.819 3.824 -12.801 1.00 83.25 214 HIS A N 1
ATOM 1715 C CA . HIS A 1 214 ? 24.947 4.193 -11.937 1.00 83.25 214 HIS A CA 1
ATOM 1716 C C . HIS A 1 214 ? 25.721 2.989 -11.373 1.00 83.25 214 HIS A C 1
ATOM 1718 O O . HIS A 1 214 ? 26.831 3.153 -10.868 1.00 83.25 214 HIS A O 1
ATOM 1724 N N . GLY A 1 215 ? 25.164 1.782 -11.482 1.00 80.62 215 GLY A N 1
ATOM 1725 C CA . GLY A 1 215 ? 25.723 0.558 -10.919 1.00 80.62 215 GLY A CA 1
ATOM 1726 C C . GLY A 1 215 ? 25.363 0.349 -9.444 1.00 80.62 215 GLY A C 1
ATOM 1727 O O . GLY A 1 215 ? 25.047 1.272 -8.693 1.00 80.62 215 GLY A O 1
ATOM 1728 N N . LEU A 1 216 ? 25.419 -0.911 -9.012 1.00 75.56 216 LEU A N 1
ATOM 1729 C CA . LEU A 1 216 ? 25.227 -1.299 -7.616 1.00 75.56 216 LEU A CA 1
ATOM 1730 C C . LEU A 1 216 ? 26.524 -1.124 -6.834 1.00 75.56 216 LEU A C 1
ATOM 1732 O O . LEU A 1 216 ? 27.548 -1.708 -7.193 1.00 75.56 216 LEU A O 1
ATOM 1736 N N . ARG A 1 217 ? 26.478 -0.418 -5.701 1.00 71.94 217 ARG A N 1
ATOM 1737 C CA . ARG A 1 217 ? 27.570 -0.504 -4.727 1.00 71.94 217 ARG A CA 1
ATOM 1738 C C . ARG A 1 217 ? 27.443 -1.777 -3.902 1.00 71.94 217 ARG A C 1
ATOM 1740 O O . ARG A 1 217 ? 26.418 -2.019 -3.268 1.00 71.94 217 ARG A O 1
ATOM 1747 N N . GLN A 1 218 ? 28.514 -2.565 -3.879 1.00 63.75 218 GLN A N 1
ATOM 1748 C CA . GLN A 1 218 ? 28.654 -3.662 -2.930 1.00 63.75 218 GLN A CA 1
ATOM 1749 C C . GLN A 1 218 ? 28.838 -3.073 -1.529 1.00 63.75 218 GLN A C 1
ATOM 1751 O O . GLN A 1 218 ? 29.809 -2.369 -1.257 1.00 63.75 218 GLN A O 1
ATOM 1756 N N . THR A 1 219 ? 27.875 -3.328 -0.647 1.00 65.12 219 THR A N 1
ATOM 1757 C CA . THR A 1 219 ? 27.985 -3.013 0.777 1.00 65.12 219 THR A CA 1
ATOM 1758 C C . THR A 1 219 ? 28.509 -4.242 1.507 1.00 65.12 219 THR A C 1
ATOM 1760 O O . THR A 1 219 ? 28.010 -5.340 1.284 1.00 65.12 219 THR A O 1
ATOM 1763 N N . THR A 1 220 ? 29.472 -4.070 2.410 1.00 70.25 220 THR A N 1
ATOM 1764 C CA . THR A 1 220 ? 29.964 -5.154 3.283 1.00 70.25 220 THR A CA 1
ATOM 1765 C C . THR A 1 220 ? 29.001 -5.480 4.431 1.00 70.25 220 THR A C 1
ATOM 1767 O O . THR A 1 220 ? 29.170 -6.481 5.119 1.00 70.25 220 THR A O 1
ATOM 1770 N N . ALA A 1 221 ? 27.989 -4.635 4.648 1.00 72.69 221 ALA A N 1
ATOM 1771 C CA . ALA A 1 221 ? 26.957 -4.820 5.660 1.00 72.69 221 ALA A CA 1
ATOM 1772 C C . ALA A 1 221 ? 25.929 -5.900 5.257 1.00 72.69 221 ALA A C 1
ATOM 1774 O O . ALA A 1 221 ? 25.673 -6.079 4.061 1.00 72.69 221 ALA A O 1
ATOM 1775 N N . PRO A 1 222 ? 25.291 -6.577 6.234 1.00 82.31 222 PRO A N 1
ATOM 1776 C CA . PRO A 1 222 ? 24.223 -7.534 5.964 1.00 82.31 222 PRO A CA 1
ATOM 1777 C C . PRO A 1 222 ? 23.055 -6.854 5.239 1.00 82.31 222 PRO A C 1
ATOM 1779 O O . PRO A 1 222 ? 22.586 -5.786 5.638 1.00 82.31 222 PRO A O 1
ATOM 1782 N N . PHE A 1 223 ? 22.602 -7.480 4.154 1.00 85.25 223 PHE A N 1
ATOM 1783 C CA . PHE A 1 223 ? 21.519 -6.974 3.319 1.00 85.25 223 PHE A CA 1
ATOM 1784 C C . PHE A 1 223 ? 20.188 -7.643 3.696 1.00 85.25 223 PHE A C 1
ATOM 1786 O O . PHE A 1 223 ? 20.155 -8.868 3.806 1.00 85.25 223 PHE A O 1
ATOM 1793 N N . PRO A 1 224 ? 19.080 -6.891 3.820 1.00 88.31 224 PRO A N 1
ATOM 1794 C CA . PRO A 1 224 ? 18.972 -5.438 3.767 1.00 88.31 224 PRO A CA 1
ATOM 1795 C C . PRO A 1 224 ? 19.356 -4.792 5.103 1.00 88.31 224 PRO A C 1
ATOM 1797 O O . PRO A 1 224 ? 19.074 -5.322 6.177 1.00 88.31 224 PRO A O 1
ATOM 1800 N N . SER A 1 225 ? 19.974 -3.612 5.036 1.00 87.88 225 SER A N 1
ATOM 1801 C CA . SER A 1 225 ? 20.407 -2.874 6.226 1.00 87.88 225 SER A CA 1
ATOM 1802 C C . SER A 1 225 ? 19.207 -2.296 6.981 1.00 87.88 225 SER A C 1
ATOM 1804 O O . SER A 1 225 ? 18.568 -1.348 6.522 1.00 87.88 225 SER A O 1
ATOM 1806 N N . ILE A 1 226 ? 18.924 -2.820 8.177 1.00 88.94 226 ILE A N 1
ATOM 1807 C CA . ILE A 1 226 ? 17.869 -2.284 9.058 1.00 88.94 226 ILE A CA 1
ATOM 1808 C C . ILE A 1 226 ? 18.257 -0.890 9.580 1.00 88.94 226 ILE A C 1
ATOM 1810 O O . ILE A 1 226 ? 17.395 -0.039 9.782 1.00 88.94 226 ILE A O 1
ATOM 1814 N N . SER A 1 227 ? 19.554 -0.604 9.726 1.00 86.06 227 SER A N 1
ATOM 1815 C CA . SER A 1 227 ? 20.055 0.711 10.152 1.00 86.06 227 SER A CA 1
ATOM 1816 C C . SER A 1 227 ? 19.606 1.844 9.226 1.00 86.06 227 SER A C 1
ATOM 1818 O O . SER A 1 227 ? 19.420 2.971 9.682 1.00 86.06 227 SER A O 1
ATOM 1820 N N . SER A 1 228 ? 19.369 1.546 7.944 1.00 86.19 228 SER A N 1
ATOM 1821 C CA . SER A 1 228 ? 18.826 2.507 6.980 1.00 86.19 228 SER A CA 1
ATOM 1822 C C . SER A 1 228 ? 17.406 2.950 7.347 1.00 86.19 228 SER A C 1
ATOM 1824 O O . SER A 1 228 ? 17.059 4.106 7.135 1.00 86.19 228 SER A O 1
ATOM 1826 N N . LEU A 1 229 ? 16.601 2.081 7.973 1.00 85.12 229 LEU A N 1
ATOM 1827 C CA . LEU A 1 229 ? 15.248 2.414 8.433 1.00 85.12 229 LEU A CA 1
ATOM 1828 C C . LEU A 1 229 ? 15.252 3.441 9.568 1.00 85.12 229 LEU A C 1
ATOM 1830 O O . LEU A 1 229 ? 14.359 4.284 9.635 1.00 85.12 229 LEU A O 1
ATOM 1834 N N . PHE A 1 230 ? 16.253 3.373 10.445 1.00 85.06 230 PHE A N 1
ATOM 1835 C CA . PHE A 1 230 ? 16.397 4.274 11.590 1.00 85.06 230 PHE A CA 1
ATOM 1836 C C . PHE A 1 230 ? 17.150 5.564 11.256 1.00 85.06 230 PHE A C 1
ATOM 1838 O O . PHE A 1 230 ? 17.110 6.516 12.034 1.00 85.06 230 PHE A O 1
ATOM 1845 N N . ARG A 1 231 ? 17.819 5.625 10.099 1.00 79.69 231 ARG A N 1
ATOM 1846 C CA . ARG A 1 231 ? 18.477 6.837 9.613 1.00 79.69 231 ARG A CA 1
ATOM 1847 C C . ARG A 1 231 ? 17.408 7.844 9.182 1.00 79.69 231 ARG A C 1
ATOM 1849 O O . ARG A 1 231 ? 16.910 7.806 8.062 1.00 79.69 231 ARG A O 1
ATOM 1856 N N . ALA A 1 232 ? 17.025 8.727 10.097 1.00 57.53 232 ALA A N 1
ATOM 1857 C CA . ALA A 1 232 ? 16.146 9.849 9.801 1.00 57.53 232 ALA A CA 1
ATOM 1858 C C . ALA A 1 232 ? 16.955 10.945 9.090 1.00 57.53 232 ALA A C 1
ATOM 1860 O O . ALA A 1 232 ? 17.778 11.613 9.712 1.00 57.53 232 ALA A O 1
ATOM 1861 N N . GLY A 1 233 ? 16.758 11.119 7.783 1.00 58.22 233 GLY A N 1
ATOM 1862 C CA . GLY A 1 233 ? 17.398 12.204 7.036 1.00 58.22 233 GLY A CA 1
ATOM 1863 C C . GLY A 1 233 ? 17.600 11.901 5.555 1.00 58.22 233 GLY A C 1
ATOM 1864 O O . GLY A 1 233 ? 17.637 10.745 5.141 1.00 58.22 233 GLY A O 1
ATOM 1865 N N . LYS A 1 234 ? 17.730 12.963 4.747 1.00 54.84 234 LYS A N 1
ATOM 1866 C CA . LYS A 1 234 ? 18.133 12.846 3.337 1.00 54.84 234 LYS A CA 1
ATOM 1867 C C . LYS A 1 234 ? 19.500 12.139 3.263 1.00 54.84 234 LYS A C 1
ATOM 1869 O O . LYS A 1 234 ? 20.348 12.423 4.112 1.00 54.84 234 LYS A O 1
ATOM 1874 N N . PRO A 1 235 ? 19.732 11.244 2.285 1.00 54.97 235 PRO A N 1
ATOM 1875 C CA . PRO A 1 235 ? 21.061 10.680 2.066 1.00 54.97 235 PRO A CA 1
ATOM 1876 C C . PRO A 1 235 ? 22.065 11.828 1.886 1.00 54.97 235 PRO A C 1
ATOM 1878 O O . PRO A 1 235 ? 21.778 12.773 1.152 1.00 54.97 235 PRO A O 1
ATOM 1881 N N . GLN A 1 236 ? 23.190 11.767 2.608 1.00 52.81 236 GLN A N 1
ATOM 1882 C CA . GLN A 1 236 ? 24.194 12.839 2.642 1.00 52.81 236 GLN A CA 1
ATOM 1883 C C . GLN A 1 236 ? 24.753 13.152 1.245 1.00 52.81 236 GLN A C 1
ATOM 1885 O O . GLN A 1 236 ? 24.939 14.326 0.951 1.00 52.81 236 GLN A O 1
ATOM 1890 N N . ASP A 1 237 ? 24.884 12.143 0.369 1.00 59.09 237 ASP A N 1
ATOM 1891 C CA . ASP A 1 237 ? 25.194 12.332 -1.054 1.00 59.09 237 ASP A CA 1
ATOM 1892 C C . ASP A 1 237 ? 24.214 11.567 -1.965 1.00 59.09 237 ASP A C 1
ATOM 1894 O O . ASP A 1 237 ? 24.005 10.365 -1.752 1.00 59.09 237 ASP A O 1
ATOM 1898 N N . PRO A 1 238 ? 23.689 12.180 -3.047 1.00 58.19 238 PRO A N 1
ATOM 1899 C CA . PRO A 1 238 ? 22.831 11.510 -4.034 1.00 58.19 238 PRO A CA 1
ATOM 1900 C C . PRO A 1 238 ? 23.461 10.260 -4.669 1.00 58.19 238 PRO A C 1
ATOM 1902 O O . PRO A 1 238 ? 22.752 9.326 -5.027 1.00 58.19 238 PRO A O 1
ATOM 1905 N N . GLN A 1 239 ? 24.794 10.226 -4.774 1.00 58.41 239 GLN A N 1
ATOM 1906 C CA . GLN A 1 239 ? 25.566 9.122 -5.362 1.00 58.41 239 GLN A CA 1
ATOM 1907 C C . GLN A 1 239 ? 25.924 8.011 -4.356 1.00 58.41 239 GLN A C 1
ATOM 1909 O O . GLN A 1 239 ? 26.479 6.983 -4.734 1.00 58.41 239 GLN A O 1
ATOM 1914 N N . SER A 1 240 ? 25.621 8.202 -3.068 1.00 62.44 240 SER A N 1
ATOM 1915 C CA . SER A 1 240 ? 25.967 7.258 -1.990 1.00 62.44 240 SER A CA 1
ATOM 1916 C C . SER A 1 240 ? 24.785 6.415 -1.497 1.00 62.44 240 SER A C 1
ATOM 1918 O O . SER A 1 240 ? 24.953 5.568 -0.621 1.00 62.44 240 SER A O 1
ATOM 1920 N N . CYS A 1 241 ? 23.591 6.633 -2.052 1.00 74.38 241 CYS A N 1
ATOM 1921 C CA . CYS A 1 241 ? 22.375 5.940 -1.642 1.00 74.38 241 CYS A CA 1
ATOM 1922 C C . CYS A 1 241 ? 22.475 4.445 -1.983 1.00 74.38 241 CYS A C 1
ATOM 1924 O O . CYS A 1 241 ? 22.635 4.086 -3.148 1.00 74.38 241 CYS A O 1
ATOM 1926 N N . SER A 1 242 ? 22.392 3.560 -0.989 1.00 85.25 242 SER A N 1
ATOM 1927 C CA . SER A 1 242 ? 22.280 2.116 -1.229 1.00 85.25 242 SER A CA 1
ATOM 1928 C C . SER A 1 242 ? 20.833 1.718 -1.557 1.00 85.25 242 SER A C 1
ATOM 1930 O O . SER A 1 242 ? 19.896 2.469 -1.283 1.00 85.25 242 SER A O 1
ATOM 1932 N N . ILE A 1 243 ? 20.609 0.508 -2.093 1.00 87.31 243 ILE A N 1
ATOM 1933 C CA . ILE A 1 243 ? 19.239 -0.008 -2.311 1.00 87.31 243 ILE A CA 1
ATOM 1934 C C . ILE A 1 243 ? 18.445 -0.008 -0.997 1.00 87.31 243 ILE A C 1
ATOM 1936 O O . ILE A 1 243 ? 17.268 0.347 -0.983 1.00 87.31 243 ILE A O 1
ATOM 1940 N N . SER A 1 244 ? 19.091 -0.387 0.112 1.00 89.56 244 SER A N 1
ATOM 1941 C CA . SER A 1 244 ? 18.462 -0.399 1.435 1.00 89.56 244 SER A CA 1
ATOM 1942 C C . SER A 1 244 ? 18.082 1.005 1.902 1.00 89.56 244 SER A C 1
ATOM 1944 O O . SER A 1 244 ? 17.049 1.150 2.545 1.00 89.56 244 SER A O 1
ATOM 1946 N N . ASP A 1 245 ? 18.849 2.039 1.546 1.00 88.06 245 ASP A N 1
ATOM 1947 C CA . ASP A 1 245 ? 18.507 3.433 1.859 1.00 88.06 245 ASP A CA 1
ATOM 1948 C C . ASP A 1 245 ? 17.322 3.928 1.020 1.00 88.06 245 ASP A C 1
ATOM 1950 O O . ASP A 1 245 ? 16.411 4.557 1.558 1.00 88.06 245 ASP A O 1
ATOM 1954 N N . ALA A 1 246 ? 17.280 3.594 -0.274 1.00 87.06 246 ALA A N 1
ATOM 1955 C CA . ALA A 1 246 ? 16.149 3.928 -1.141 1.00 87.06 246 ALA A CA 1
ATOM 1956 C C . ALA A 1 246 ? 14.850 3.254 -0.662 1.00 87.06 246 ALA A C 1
ATOM 1958 O O . ALA A 1 246 ? 13.811 3.908 -0.535 1.00 87.06 246 ALA A O 1
ATOM 1959 N N . ALA A 1 247 ? 14.923 1.964 -0.318 1.00 89.81 247 ALA A N 1
ATOM 1960 C CA . ALA A 1 247 ? 13.804 1.224 0.253 1.00 89.81 247 ALA A CA 1
ATOM 1961 C C . ALA A 1 247 ? 13.392 1.786 1.625 1.00 89.81 247 ALA A C 1
ATOM 1963 O O . ALA A 1 247 ? 12.207 2.013 1.866 1.00 89.81 247 ALA A O 1
ATOM 1964 N N . ALA A 1 248 ? 14.349 2.080 2.509 1.00 90.56 248 ALA A N 1
ATOM 1965 C CA . ALA A 1 248 ? 14.082 2.650 3.828 1.00 90.56 248 ALA A CA 1
ATOM 1966 C C . ALA A 1 248 ? 13.411 4.025 3.754 1.00 90.56 248 ALA A C 1
ATOM 1968 O O . ALA A 1 248 ? 12.446 4.268 4.479 1.00 90.56 248 ALA A O 1
ATOM 1969 N N . ALA A 1 249 ? 13.857 4.896 2.847 1.00 88.69 249 ALA A N 1
ATOM 1970 C CA . ALA A 1 249 ? 13.232 6.195 2.621 1.00 88.69 249 ALA A CA 1
ATOM 1971 C C . ALA A 1 249 ? 11.760 6.048 2.212 1.00 88.69 249 ALA A C 1
ATOM 1973 O O . ALA A 1 249 ? 10.917 6.838 2.636 1.00 88.69 249 ALA A O 1
ATOM 1974 N N . GLN A 1 250 ? 11.429 5.023 1.422 1.00 89.50 250 GLN A N 1
ATOM 1975 C CA . GLN A 1 250 ? 10.044 4.744 1.058 1.00 89.50 250 GLN A CA 1
ATOM 1976 C C . GLN A 1 250 ? 9.229 4.185 2.226 1.00 89.50 250 GLN A C 1
ATOM 1978 O O . GLN A 1 250 ? 8.100 4.617 2.454 1.00 89.50 250 GLN A O 1
ATOM 1983 N N . VAL A 1 251 ? 9.804 3.278 3.017 1.00 90.88 251 VAL A N 1
ATOM 1984 C CA . VAL A 1 251 ? 9.152 2.726 4.213 1.00 90.88 251 VAL A CA 1
ATOM 1985 C C . VAL A 1 251 ? 8.862 3.826 5.242 1.00 90.88 251 VAL A C 1
ATOM 1987 O O . VAL A 1 251 ? 7.791 3.825 5.845 1.00 90.88 251 VAL A O 1
ATOM 1990 N N . GLN A 1 252 ? 9.759 4.800 5.417 1.00 89.44 252 GLN A N 1
ATOM 1991 C CA . GLN A 1 252 ? 9.554 5.934 6.328 1.00 89.44 252 GLN A CA 1
ATOM 1992 C C . GLN A 1 252 ? 8.382 6.840 5.916 1.00 89.44 252 GLN A C 1
ATOM 1994 O O . GLN A 1 252 ? 7.740 7.424 6.785 1.00 89.44 252 GLN A O 1
ATOM 1999 N N . ARG A 1 253 ? 8.082 6.942 4.613 1.00 87.62 253 ARG A N 1
ATOM 2000 C CA . ARG A 1 253 ? 6.925 7.695 4.088 1.00 87.62 253 ARG A CA 1
ATOM 2001 C C . ARG A 1 253 ? 5.619 6.901 4.120 1.00 87.62 253 ARG A C 1
ATOM 2003 O O . ARG A 1 253 ? 4.559 7.470 3.877 1.00 87.62 253 ARG A O 1
ATOM 2010 N N . SER A 1 254 ? 5.685 5.596 4.378 1.00 87.56 254 SER A N 1
ATOM 2011 C CA . SER A 1 254 ? 4.500 4.742 4.430 1.00 87.56 254 SER A CA 1
ATOM 2012 C C . SER A 1 254 ? 3.652 5.032 5.680 1.00 87.56 254 SER A C 1
ATOM 2014 O O . SER A 1 254 ? 4.193 5.407 6.723 1.00 87.56 254 SER A O 1
ATOM 2016 N N . PRO A 1 255 ? 2.327 4.804 5.632 1.00 89.44 255 PRO A N 1
ATOM 2017 C CA . PRO A 1 255 ? 1.436 5.020 6.776 1.00 89.44 255 PRO A CA 1
ATOM 2018 C C . PRO A 1 255 ? 1.599 3.970 7.892 1.00 89.44 255 PRO A C 1
ATOM 2020 O O . PRO A 1 255 ? 0.873 4.004 8.885 1.00 89.44 255 PRO A O 1
ATOM 2023 N N . LEU A 1 256 ? 2.529 3.017 7.749 1.00 88.38 256 LEU A N 1
ATOM 2024 C CA . LEU A 1 256 ? 2.768 1.964 8.732 1.00 88.38 256 LEU A CA 1
ATOM 2025 C C . LEU A 1 256 ? 3.258 2.590 10.041 1.00 88.38 256 LEU A C 1
ATOM 2027 O O . LEU A 1 256 ? 4.284 3.264 10.054 1.00 88.38 256 LEU A O 1
ATOM 2031 N N . GLN A 1 257 ? 2.551 2.373 11.150 1.00 86.56 257 GLN A N 1
ATOM 2032 C CA . GLN A 1 257 ? 2.907 2.969 12.448 1.00 86.56 257 GLN A CA 1
ATOM 2033 C C . GLN A 1 257 ? 3.863 2.091 13.262 1.00 86.56 257 GLN A C 1
ATOM 2035 O O . GLN A 1 257 ? 4.721 2.598 13.980 1.00 86.56 257 GLN A O 1
ATOM 2040 N N . SER A 1 258 ? 3.735 0.770 13.140 1.00 92.75 258 SER A N 1
ATOM 2041 C CA . SER A 1 258 ? 4.505 -0.197 13.918 1.00 92.75 258 SER A CA 1
ATOM 2042 C C . SER A 1 258 ? 5.829 -0.570 13.248 1.00 92.75 258 SER A C 1
ATOM 2044 O O . SER A 1 258 ? 5.957 -0.601 12.023 1.00 92.75 258 SER A O 1
ATOM 2046 N N . LEU A 1 259 ? 6.834 -0.882 14.073 1.00 91.00 259 LEU A N 1
ATOM 2047 C CA . LEU A 1 259 ? 8.176 -1.231 13.602 1.00 91.00 259 LEU A CA 1
ATOM 2048 C C . LEU A 1 259 ? 8.188 -2.538 12.801 1.00 91.00 259 LEU A C 1
ATOM 2050 O O . LEU A 1 259 ? 8.834 -2.610 11.762 1.00 91.00 259 LEU A O 1
ATOM 2054 N N . LEU A 1 260 ? 7.460 -3.559 13.256 1.00 92.88 260 LEU A N 1
ATOM 2055 C CA . LEU A 1 260 ? 7.498 -4.885 12.641 1.00 92.88 260 LEU A CA 1
ATOM 2056 C C . LEU A 1 260 ? 7.025 -4.872 11.168 1.00 92.88 260 LEU A C 1
ATOM 2058 O O . LEU A 1 260 ? 7.788 -5.327 10.314 1.00 92.88 260 LEU A O 1
ATOM 2062 N N . PRO A 1 261 ? 5.867 -4.276 10.811 1.00 91.88 261 PRO A N 1
ATOM 2063 C CA . PRO A 1 261 ? 5.475 -4.113 9.409 1.00 91.88 261 PRO A CA 1
ATOM 2064 C C . PRO A 1 261 ? 6.441 -3.256 8.595 1.00 91.88 261 PRO A C 1
ATOM 2066 O O . PRO A 1 261 ? 6.658 -3.547 7.424 1.00 91.88 261 PRO A O 1
ATOM 2069 N N . ARG A 1 262 ? 7.062 -2.228 9.193 1.00 92.56 262 ARG A N 1
ATOM 2070 C CA . ARG A 1 262 ? 8.085 -1.423 8.504 1.00 92.56 262 ARG A CA 1
ATOM 2071 C C . ARG A 1 262 ? 9.309 -2.260 8.142 1.00 92.56 262 ARG A C 1
ATOM 2073 O O . ARG A 1 262 ? 9.796 -2.169 7.021 1.00 92.56 262 ARG A O 1
ATOM 2080 N N . VAL A 1 263 ? 9.783 -3.097 9.063 1.00 93.62 263 VAL A N 1
ATOM 2081 C CA . VAL A 1 263 ? 10.905 -4.014 8.812 1.00 93.62 263 VAL A CA 1
ATOM 2082 C C . VAL A 1 263 ? 10.529 -5.052 7.752 1.00 93.62 263 VAL A C 1
ATOM 2084 O O . VAL A 1 263 ? 11.313 -5.291 6.837 1.00 93.62 263 VAL A O 1
ATOM 2087 N N . GLY A 1 264 ? 9.318 -5.612 7.816 1.00 92.62 264 GLY A N 1
ATOM 2088 C CA . GLY A 1 264 ? 8.815 -6.535 6.794 1.00 92.62 264 GLY A CA 1
ATOM 2089 C C . GLY A 1 264 ? 8.736 -5.889 5.408 1.00 92.62 264 GLY A C 1
ATOM 2090 O O . GLY A 1 264 ? 9.221 -6.453 4.429 1.00 92.62 264 GLY A O 1
ATOM 2091 N N . PHE A 1 265 ? 8.204 -4.669 5.325 1.00 93.19 265 PHE A N 1
ATOM 2092 C CA . PHE A 1 265 ? 8.110 -3.936 4.066 1.00 93.19 265 PHE A CA 1
ATOM 2093 C C . PHE A 1 265 ? 9.493 -3.568 3.508 1.00 93.19 265 PHE A C 1
ATOM 2095 O O . PHE A 1 265 ? 9.738 -3.755 2.317 1.00 93.19 265 PHE A O 1
ATOM 2102 N N . LEU A 1 266 ? 10.429 -3.138 4.364 1.00 93.56 266 LEU A N 1
ATOM 2103 C CA . LEU A 1 266 ? 11.828 -2.918 3.984 1.00 93.56 266 LEU A CA 1
ATOM 2104 C C . LEU A 1 266 ? 12.443 -4.184 3.388 1.00 93.56 266 LEU A C 1
ATOM 2106 O O . LEU A 1 266 ? 13.115 -4.114 2.358 1.00 93.56 266 LEU A O 1
ATOM 2110 N N . PHE A 1 267 ? 12.228 -5.325 4.041 1.00 93.56 267 PHE A N 1
ATOM 2111 C CA . PHE A 1 267 ? 12.765 -6.606 3.613 1.00 93.56 267 PHE A CA 1
ATOM 2112 C C . PHE A 1 267 ? 12.261 -6.983 2.219 1.00 93.56 267 PHE A C 1
ATOM 2114 O O . PHE A 1 267 ? 13.080 -7.228 1.332 1.00 93.56 267 PHE A O 1
ATOM 2121 N N . VAL A 1 268 ? 10.944 -6.951 2.004 1.00 93.88 268 VAL A N 1
ATOM 2122 C CA . VAL A 1 268 ? 10.329 -7.261 0.704 1.00 93.88 268 VAL A CA 1
ATOM 2123 C C . VAL A 1 268 ? 10.833 -6.311 -0.380 1.00 93.88 268 VAL A C 1
ATOM 2125 O O . VAL A 1 268 ? 11.382 -6.759 -1.388 1.00 93.88 268 VAL A O 1
ATOM 2128 N N . LEU A 1 269 ? 10.722 -5.000 -0.150 1.00 93.44 269 LEU A N 1
ATOM 2129 C CA . LEU A 1 269 ? 11.067 -3.988 -1.146 1.00 93.44 269 LEU A CA 1
ATOM 2130 C C . LEU A 1 269 ? 12.553 -4.040 -1.523 1.00 93.44 269 LEU A C 1
ATOM 2132 O O . LEU A 1 269 ? 12.896 -3.928 -2.696 1.00 93.44 269 LEU A O 1
ATOM 2136 N N . SER A 1 270 ? 13.444 -4.261 -0.553 1.00 92.56 270 SER A N 1
ATOM 2137 C CA . SER A 1 270 ? 14.887 -4.325 -0.811 1.00 92.56 270 SER A CA 1
ATOM 2138 C C . SER A 1 270 ? 15.275 -5.530 -1.673 1.00 92.56 270 SER A C 1
ATOM 2140 O O . SER A 1 270 ? 16.062 -5.376 -2.607 1.00 92.56 270 SER A O 1
ATOM 2142 N N . HIS A 1 271 ? 14.737 -6.722 -1.392 1.00 92.12 271 HIS A N 1
ATOM 2143 C CA . HIS A 1 271 ? 15.049 -7.927 -2.175 1.00 92.12 271 HIS A CA 1
ATOM 2144 C C . HIS A 1 271 ? 14.479 -7.851 -3.589 1.00 92.12 271 HIS A C 1
ATOM 2146 O O . HIS A 1 271 ? 15.162 -8.206 -4.550 1.00 92.12 271 HIS A O 1
ATOM 2152 N N . LEU A 1 272 ? 13.264 -7.322 -3.718 1.00 92.56 272 LEU A N 1
ATOM 2153 C CA . LEU A 1 272 ? 12.619 -7.091 -5.002 1.00 92.56 272 LEU A CA 1
ATOM 2154 C C . LEU A 1 272 ? 13.424 -6.106 -5.856 1.00 92.56 272 LEU A C 1
ATOM 2156 O O . LEU A 1 272 ? 13.765 -6.422 -6.995 1.00 92.56 272 LEU A O 1
ATOM 2160 N N . LEU A 1 273 ? 13.821 -4.961 -5.289 1.00 91.81 273 LEU A N 1
ATOM 2161 C CA . LEU A 1 273 ? 14.673 -3.985 -5.973 1.00 91.81 273 LEU A CA 1
ATOM 2162 C C . LEU A 1 273 ? 16.018 -4.590 -6.379 1.00 91.81 273 LEU A C 1
ATOM 2164 O O . LEU A 1 273 ? 16.442 -4.421 -7.520 1.00 91.81 273 LEU A O 1
ATOM 2168 N N . ARG A 1 274 ? 16.683 -5.332 -5.484 1.00 91.19 274 ARG A N 1
ATOM 2169 C CA . ARG A 1 274 ? 17.957 -6.002 -5.790 1.00 91.19 274 ARG A CA 1
ATOM 2170 C C . ARG A 1 274 ? 17.812 -6.924 -6.996 1.00 91.19 274 ARG A C 1
ATOM 2172 O O . ARG A 1 274 ? 18.627 -6.855 -7.913 1.00 91.19 274 ARG A O 1
ATOM 2179 N N . TRP A 1 275 ? 16.754 -7.728 -7.035 1.00 90.69 275 TRP A N 1
ATOM 2180 C CA . TRP A 1 275 ? 16.506 -8.617 -8.160 1.00 90.69 275 TRP A CA 1
ATOM 2181 C C . TRP A 1 275 ? 16.156 -7.866 -9.447 1.00 90.69 275 TRP A C 1
ATOM 2183 O O . TRP A 1 275 ? 16.678 -8.205 -10.512 1.00 90.69 275 TRP A O 1
ATOM 2193 N N . TYR A 1 276 ? 15.359 -6.801 -9.367 1.00 90.50 276 TYR A N 1
ATOM 2194 C CA . TYR A 1 276 ? 15.090 -5.928 -10.507 1.00 90.50 276 TYR A CA 1
ATOM 2195 C C . TYR A 1 276 ? 16.336 -5.255 -11.050 1.00 90.50 276 TYR A C 1
ATOM 2197 O O . TYR A 1 276 ? 16.458 -5.140 -12.268 1.00 90.50 276 TYR A O 1
ATOM 2205 N N . ILE A 1 277 ? 17.284 -4.863 -10.212 1.00 90.81 277 ILE A N 1
ATOM 2206 C CA . ILE A 1 277 ? 18.508 -4.220 -10.679 1.00 90.81 277 ILE A CA 1
ATOM 2207 C C . ILE A 1 277 ? 19.483 -5.264 -11.239 1.00 90.81 277 ILE A C 1
ATOM 2209 O O . ILE A 1 277 ? 19.910 -5.125 -12.382 1.00 90.81 277 ILE A O 1
ATOM 2213 N N . CYS A 1 278 ? 19.797 -6.318 -10.476 1.00 87.81 278 CYS A N 1
ATOM 2214 C CA . CYS A 1 278 ? 20.818 -7.308 -10.834 1.00 87.81 278 CYS A CA 1
ATOM 2215 C C . CYS A 1 278 ? 20.399 -8.228 -11.985 1.00 87.81 278 CYS A C 1
ATOM 2217 O O . CYS A 1 278 ? 21.233 -8.591 -12.806 1.00 87.81 278 CYS A O 1
ATOM 2219 N N . ARG A 1 279 ? 19.134 -8.676 -12.007 1.00 87.44 279 ARG A N 1
ATOM 2220 C CA . ARG A 1 279 ? 18.626 -9.698 -12.945 1.00 87.44 279 ARG A CA 1
ATOM 2221 C C . ARG A 1 279 ? 19.525 -10.947 -13.058 1.00 87.44 279 ARG A C 1
ATOM 2223 O O . ARG A 1 279 ? 19.603 -11.573 -14.112 1.00 87.44 279 ARG A O 1
ATOM 2230 N N . THR A 1 280 ? 20.185 -11.336 -11.965 1.00 88.12 280 THR A N 1
ATOM 2231 C CA . THR A 1 280 ? 21.027 -12.540 -11.889 1.00 88.12 280 THR A CA 1
ATOM 2232 C C . THR A 1 280 ? 20.301 -13.697 -11.206 1.00 88.12 280 THR A C 1
ATOM 2234 O O . THR A 1 280 ? 19.391 -13.491 -10.398 1.00 88.12 280 THR A O 1
ATOM 2237 N N . LYS A 1 281 ? 20.740 -14.931 -11.494 1.00 88.31 281 LYS A N 1
ATOM 2238 C CA . LYS A 1 281 ? 20.240 -16.146 -10.832 1.00 88.31 281 LYS A CA 1
ATOM 2239 C C . LYS A 1 281 ? 20.431 -16.091 -9.311 1.00 88.31 281 LYS A C 1
ATOM 2241 O O . LYS A 1 281 ? 19.493 -16.372 -8.579 1.00 88.31 281 LYS A O 1
ATOM 2246 N N . GLU A 1 282 ? 21.600 -15.656 -8.844 1.00 88.94 282 GLU A N 1
ATOM 2247 C CA . GLU A 1 282 ? 21.900 -15.534 -7.410 1.00 88.94 282 GLU A CA 1
ATOM 2248 C C . GLU A 1 282 ? 20.931 -14.575 -6.700 1.00 88.94 282 GLU A C 1
ATOM 2250 O O . GLU A 1 282 ? 20.371 -14.897 -5.654 1.00 88.94 282 GLU A O 1
ATOM 2255 N N . SER A 1 283 ? 20.660 -13.412 -7.304 1.00 88.19 283 SER A N 1
ATOM 2256 C CA . SER A 1 283 ? 19.708 -12.456 -6.733 1.00 88.19 283 SER A CA 1
ATOM 2257 C C . SER A 1 283 ? 18.272 -12.981 -6.737 1.00 88.19 283 SER A C 1
ATOM 2259 O O . SER A 1 283 ? 17.480 -12.554 -5.900 1.00 88.19 283 SER A O 1
ATOM 2261 N N . TYR A 1 284 ? 17.925 -13.866 -7.674 1.00 89.81 284 TYR A N 1
ATOM 2262 C CA . TYR A 1 284 ? 16.625 -14.532 -7.703 1.00 89.81 284 TYR A CA 1
ATOM 2263 C C . TYR A 1 284 ? 16.505 -15.603 -6.615 1.00 89.81 284 TYR A 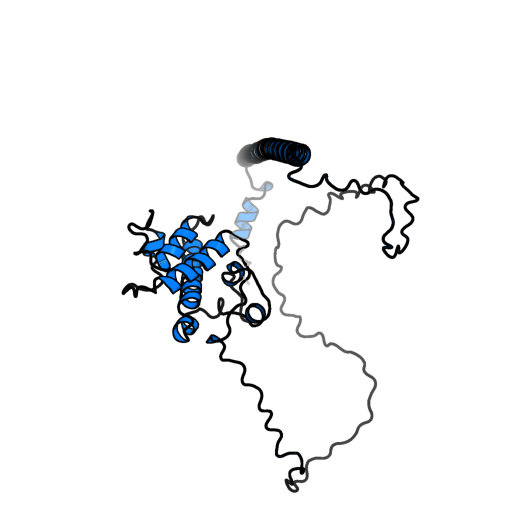C 1
ATOM 2265 O O . TYR A 1 284 ? 15.463 -15.744 -5.985 1.00 89.81 284 TYR A O 1
ATOM 2273 N N . GLU A 1 285 ? 17.572 -16.353 -6.354 1.00 90.19 285 GLU A N 1
ATOM 2274 C CA . GLU A 1 285 ? 17.587 -17.367 -5.297 1.00 90.19 285 GLU A CA 1
ATOM 2275 C C . GLU A 1 285 ? 17.487 -16.740 -3.901 1.00 90.19 285 GLU A C 1
ATOM 2277 O O . GLU A 1 285 ? 16.826 -17.306 -3.031 1.00 90.19 285 GLU A O 1
ATOM 2282 N N . GLN A 1 286 ? 18.045 -15.536 -3.723 1.00 88.94 286 GLN A N 1
ATOM 2283 C CA . GLN A 1 286 ? 17.907 -14.720 -2.509 1.00 88.94 286 GLN A CA 1
ATOM 2284 C C . GLN A 1 286 ? 16.484 -14.177 -2.286 1.00 88.94 286 GLN A C 1
ATOM 2286 O O . GLN A 1 286 ? 16.180 -13.735 -1.179 1.00 88.94 286 GLN A O 1
ATOM 2291 N N . LEU A 1 287 ? 15.598 -14.201 -3.293 1.00 89.75 287 LEU A N 1
ATOM 2292 C CA . LEU A 1 287 ? 14.194 -13.844 -3.093 1.00 89.75 287 LEU A CA 1
ATOM 2293 C C . LEU A 1 287 ? 13.476 -14.963 -2.319 1.00 89.75 287 LEU A C 1
ATOM 2295 O O . LEU A 1 287 ? 13.468 -16.117 -2.776 1.00 89.75 287 LEU A O 1
ATOM 2299 N N . PRO A 1 288 ? 12.810 -14.632 -1.199 1.00 88.44 288 PRO A N 1
ATOM 2300 C CA . PRO A 1 288 ? 11.871 -15.528 -0.543 1.00 88.44 288 PRO A CA 1
ATOM 2301 C C . PRO A 1 288 ? 10.819 -16.050 -1.521 1.00 88.44 288 PRO A C 1
ATOM 2303 O O . PRO A 1 288 ? 10.338 -15.306 -2.375 1.00 88.44 288 PRO A O 1
ATOM 2306 N N . ALA A 1 289 ? 10.424 -17.315 -1.361 1.00 87.31 289 ALA A N 1
ATOM 2307 C CA . ALA A 1 289 ? 9.494 -17.985 -2.272 1.00 87.31 289 ALA A CA 1
ATOM 2308 C C . ALA A 1 289 ? 8.176 -17.214 -2.479 1.00 87.31 289 ALA A C 1
ATOM 2310 O O . ALA A 1 289 ? 7.679 -17.156 -3.597 1.00 87.31 289 ALA A O 1
ATOM 2311 N N . PHE A 1 290 ? 7.667 -16.565 -1.428 1.00 88.12 290 PHE A N 1
ATOM 2312 C CA . PHE A 1 290 ? 6.389 -15.847 -1.422 1.00 88.12 290 PHE A CA 1
ATOM 2313 C C . PHE A 1 290 ? 6.385 -14.495 -2.164 1.00 88.12 290 PHE A C 1
ATOM 2315 O O . PHE A 1 290 ? 5.324 -13.901 -2.332 1.00 88.12 290 PHE A O 1
ATOM 2322 N N . ILE A 1 291 ? 7.547 -13.988 -2.592 1.00 89.31 291 ILE A N 1
ATOM 2323 C CA . ILE A 1 291 ? 7.653 -12.793 -3.454 1.00 89.31 291 ILE A CA 1
ATOM 2324 C C . ILE A 1 291 ? 8.320 -13.092 -4.798 1.00 89.31 291 ILE A C 1
ATOM 2326 O O . ILE A 1 291 ? 8.707 -12.182 -5.531 1.00 89.31 291 ILE A O 1
ATOM 2330 N N . ARG A 1 292 ? 8.499 -14.372 -5.139 1.00 89.62 292 ARG A N 1
ATOM 2331 C CA . ARG A 1 292 ? 8.976 -14.733 -6.473 1.00 89.62 292 ARG A CA 1
ATOM 2332 C C . ARG A 1 292 ? 7.857 -14.493 -7.494 1.00 89.62 292 ARG A C 1
ATOM 2334 O O . ARG A 1 292 ? 6.699 -14.775 -7.193 1.00 89.62 292 ARG A O 1
ATOM 2341 N N . PRO A 1 293 ? 8.194 -14.028 -8.707 1.00 88.31 293 PRO A N 1
ATOM 2342 C CA . PRO A 1 293 ? 7.222 -13.831 -9.770 1.00 88.31 293 PRO A CA 1
ATOM 2343 C C . PRO A 1 293 ? 6.426 -15.093 -10.062 1.00 88.31 293 PRO A C 1
ATOM 2345 O O . PRO A 1 293 ? 6.983 -16.159 -10.336 1.00 88.31 293 PRO A O 1
ATOM 2348 N N . THR A 1 294 ? 5.115 -14.931 -10.069 1.00 87.00 294 THR A N 1
ATOM 2349 C CA . THR A 1 294 ? 4.159 -15.951 -10.474 1.00 87.00 294 THR A CA 1
ATOM 2350 C C . THR A 1 294 ? 4.054 -15.988 -11.999 1.00 87.00 294 THR A C 1
ATOM 2352 O O . THR A 1 294 ? 4.291 -14.992 -12.684 1.00 87.00 294 THR A O 1
ATOM 2355 N N . LYS A 1 295 ? 3.613 -17.122 -12.557 1.00 85.31 295 LYS A N 1
ATOM 2356 C CA . LYS A 1 295 ? 3.349 -17.269 -14.002 1.00 85.31 295 LYS A CA 1
ATOM 2357 C C . LYS A 1 295 ? 2.424 -16.172 -14.557 1.00 85.31 295 LYS A C 1
ATOM 2359 O O . LYS A 1 295 ? 2.608 -15.722 -15.688 1.00 85.31 295 LYS A O 1
ATOM 2364 N N . LEU A 1 296 ? 1.465 -15.708 -13.752 1.00 85.69 296 LEU A N 1
ATOM 2365 C CA . LEU A 1 296 ? 0.574 -14.603 -14.116 1.00 85.69 296 LEU A CA 1
ATOM 2366 C C . LEU A 1 296 ? 1.330 -13.278 -14.271 1.00 85.69 296 LEU A C 1
ATOM 2368 O O . LEU A 1 296 ? 1.184 -12.627 -15.294 1.00 85.69 296 LEU A O 1
ATOM 2372 N N . GLN A 1 297 ? 2.226 -12.931 -13.344 1.00 88.44 297 GLN A N 1
ATOM 2373 C CA . GLN A 1 297 ? 3.048 -11.712 -13.434 1.00 88.44 297 GLN A CA 1
ATOM 2374 C C . GLN A 1 297 ? 3.988 -11.724 -14.657 1.00 88.44 297 GLN A C 1
ATOM 2376 O O . GLN A 1 297 ? 4.382 -10.681 -15.174 1.00 88.44 297 GLN A O 1
ATOM 2381 N N . THR A 1 298 ? 4.347 -12.905 -15.160 1.00 87.19 298 THR A N 1
ATOM 2382 C CA . THR A 1 298 ? 5.201 -13.037 -16.353 1.00 87.19 298 THR A CA 1
ATOM 2383 C C . THR A 1 298 ? 4.429 -13.039 -17.672 1.00 87.19 298 THR A C 1
ATOM 2385 O O . THR A 1 298 ? 5.034 -12.857 -18.722 1.00 87.19 298 THR A O 1
ATOM 2388 N N . SER A 1 299 ? 3.113 -13.265 -17.635 1.00 87.94 299 SER A N 1
ATOM 2389 C CA . SER A 1 299 ? 2.260 -13.345 -18.831 1.00 87.94 299 SER A CA 1
ATOM 2390 C C . SER A 1 299 ? 1.353 -12.128 -18.993 1.00 87.94 299 SER A C 1
ATOM 2392 O O . SER A 1 299 ? 1.095 -11.710 -20.118 1.00 87.94 299 SER A O 1
ATOM 2394 N N . VAL A 1 300 ? 0.910 -11.532 -17.885 1.00 89.50 300 VAL A N 1
ATOM 2395 C CA . VAL A 1 300 ? -0.010 -10.395 -17.857 1.00 89.50 300 VAL A CA 1
ATOM 2396 C C . VAL A 1 300 ? 0.730 -9.138 -17.385 1.00 89.50 300 VAL A C 1
ATOM 2398 O O . VAL A 1 300 ? 1.309 -9.141 -16.291 1.00 89.50 300 VAL A O 1
ATOM 2401 N N . PRO A 1 301 ? 0.711 -8.049 -18.177 1.00 90.88 301 PRO A N 1
ATOM 2402 C CA . PRO A 1 301 ? 1.232 -6.758 -17.750 1.00 90.88 301 PRO A CA 1
ATOM 2403 C C . PRO A 1 301 ? 0.528 -6.238 -16.493 1.00 90.88 301 PRO A C 1
ATOM 2405 O O . PRO A 1 301 ? -0.700 -6.224 -16.430 1.00 90.88 301 PRO A O 1
ATOM 2408 N N . HIS A 1 302 ? 1.292 -5.788 -15.501 1.00 90.69 302 HIS A N 1
ATOM 2409 C CA . HIS A 1 302 ? 0.758 -5.291 -14.232 1.00 90.69 302 HIS A CA 1
ATOM 2410 C C . HIS A 1 302 ? 1.607 -4.139 -13.659 1.00 90.69 302 HIS A C 1
ATOM 2412 O O . HIS A 1 302 ? 2.776 -3.981 -14.022 1.00 90.69 302 HIS A O 1
ATOM 2418 N N . PRO A 1 303 ? 1.043 -3.297 -12.775 1.00 92.75 303 PRO A N 1
ATOM 2419 C CA . PRO A 1 303 ? 1.807 -2.269 -12.068 1.00 92.75 303 PRO A CA 1
ATOM 2420 C C . PRO A 1 303 ? 2.856 -2.862 -11.114 1.00 92.75 303 PRO A C 1
ATOM 2422 O O . PRO A 1 303 ? 2.599 -3.869 -10.459 1.00 92.75 303 PRO A O 1
ATOM 2425 N N . ALA A 1 304 ? 4.006 -2.200 -10.971 1.00 91.31 304 ALA A N 1
ATOM 2426 C CA . ALA A 1 304 ? 5.150 -2.701 -10.197 1.00 91.31 304 ALA A CA 1
ATOM 2427 C C . ALA A 1 304 ? 4.879 -2.929 -8.698 1.00 91.31 304 ALA A C 1
ATOM 2429 O O . ALA A 1 304 ? 5.544 -3.743 -8.060 1.00 91.31 304 ALA A O 1
ATOM 2430 N N . TRP A 1 305 ? 3.906 -2.236 -8.109 1.00 91.94 305 TRP A N 1
ATOM 2431 C CA . TRP A 1 305 ? 3.537 -2.399 -6.707 1.00 91.94 305 TRP A CA 1
ATOM 2432 C C . TRP A 1 305 ? 2.905 -3.765 -6.416 1.00 91.94 305 TRP A C 1
ATOM 2434 O O . TRP A 1 305 ? 2.984 -4.227 -5.279 1.00 91.94 305 TRP A O 1
ATOM 2444 N N . ILE A 1 306 ? 2.322 -4.434 -7.417 1.00 91.56 306 ILE A N 1
ATOM 2445 C CA . ILE A 1 306 ? 1.730 -5.772 -7.263 1.00 91.56 306 ILE A CA 1
ATOM 2446 C C . ILE A 1 306 ? 2.790 -6.799 -6.851 1.00 91.56 306 ILE A C 1
ATOM 2448 O O . ILE A 1 306 ? 2.498 -7.720 -6.093 1.00 91.56 306 ILE A O 1
ATOM 2452 N N . ASP A 1 307 ? 4.041 -6.615 -7.271 1.00 89.69 307 ASP A N 1
ATOM 2453 C CA . ASP A 1 307 ? 5.141 -7.523 -6.929 1.00 89.69 307 ASP A CA 1
ATOM 2454 C C . ASP A 1 307 ? 5.556 -7.454 -5.456 1.00 89.69 307 ASP A C 1
ATOM 2456 O O . ASP A 1 307 ? 6.238 -8.344 -4.954 1.00 89.69 307 ASP A O 1
ATOM 2460 N N . VAL A 1 308 ? 5.137 -6.405 -4.747 1.00 89.38 308 VAL A N 1
ATOM 2461 C CA . VAL A 1 308 ? 5.352 -6.254 -3.302 1.00 89.38 308 VAL A CA 1
ATOM 2462 C C . VAL A 1 308 ? 4.366 -7.120 -2.504 1.00 89.38 308 VAL A C 1
ATOM 2464 O O . VAL A 1 308 ? 4.599 -7.393 -1.325 1.00 89.38 308 VAL A O 1
ATOM 2467 N N . ILE A 1 309 ? 3.264 -7.558 -3.119 1.00 87.81 309 ILE A N 1
ATOM 2468 C CA . ILE A 1 309 ? 2.262 -8.395 -2.460 1.00 87.81 309 ILE A CA 1
ATOM 2469 C C . ILE A 1 309 ? 2.850 -9.785 -2.200 1.00 87.81 309 ILE A C 1
ATOM 2471 O O . ILE A 1 309 ? 3.473 -10.402 -3.060 1.00 87.81 309 ILE A O 1
ATOM 2475 N N . ILE A 1 310 ? 2.630 -10.276 -0.982 1.00 85.88 310 ILE A N 1
ATOM 2476 C CA . ILE A 1 310 ? 3.024 -11.617 -0.558 1.00 85.88 310 ILE A CA 1
ATOM 2477 C C . ILE A 1 310 ? 1.994 -12.603 -1.109 1.00 85.88 310 ILE A C 1
ATOM 2479 O O . ILE A 1 310 ? 0.842 -12.606 -0.671 1.00 85.88 310 ILE A O 1
ATOM 2483 N N . TRP A 1 311 ? 2.411 -13.447 -2.049 1.00 75.81 311 TRP A N 1
ATOM 2484 C CA . TRP A 1 311 ? 1.582 -14.516 -2.595 1.00 75.81 311 TRP A CA 1
ATOM 2485 C C . TRP A 1 311 ? 1.850 -15.806 -1.818 1.00 75.81 311 TRP A C 1
ATOM 2487 O O . TRP A 1 311 ? 2.993 -16.255 -1.705 1.00 75.81 311 TRP A O 1
ATOM 2497 N N . TYR A 1 312 ? 0.801 -16.416 -1.264 1.00 70.19 312 TYR A N 1
ATOM 2498 C CA . TYR A 1 312 ? 0.916 -17.748 -0.679 1.00 70.19 312 TYR A CA 1
ATOM 2499 C C . TYR A 1 312 ? 1.105 -18.760 -1.807 1.00 70.19 312 TYR A C 1
ATOM 2501 O O . TYR A 1 312 ? 0.242 -18.916 -2.668 1.00 70.19 312 TYR A O 1
ATOM 2509 N N . VAL A 1 313 ? 2.254 -19.428 -1.808 1.00 60.72 313 VAL A N 1
ATOM 2510 C CA . VAL A 1 313 ? 2.495 -20.582 -2.671 1.00 60.72 313 VAL A CA 1
ATOM 2511 C C . VAL A 1 313 ? 1.915 -21.788 -1.932 1.00 60.72 313 VAL A C 1
ATOM 2513 O O . VAL A 1 313 ? 2.467 -22.176 -0.903 1.00 60.72 313 VAL A O 1
ATOM 2516 N N . LEU A 1 314 ? 0.762 -22.285 -2.395 1.00 45.53 314 LEU A N 1
ATOM 2517 C CA . LEU A 1 314 ? 0.159 -23.546 -1.941 1.00 45.53 314 LEU A CA 1
ATOM 2518 C C . LEU A 1 314 ? 0.917 -24.748 -2.514 1.00 45.53 314 LEU A C 1
ATOM 2520 O O . LEU A 1 314 ? 1.359 -24.653 -3.685 1.00 45.53 314 LEU A O 1
#

Mean predicted aligned error: 22.21 Å

pLDDT: mean 72.78, std 21.96, range [32.0, 98.19]

Foldseek 3Di:
DDDDDDDPVVVVVVCVDPVNDDPVVVVVVVVVVVVVVVVVVVVVVVVVVVVVVVVVVVVVVVVVVVVVVVVVVVVVVVVVVVCCVVVVDPPDPPPDDDDDDDPDPDDDPDDPDPPDDDPPPPPPPPPPDDDDPPDDPDDPPPPDDDPDDDDDDDDDDDDDDDDDDDDDDDPPNPPPPVVVVPDPPLLQQDFQADDAPDPVLVLLVVLLVVCLVLDADDDPDPPPDPVLLVPPDDDPDPSPQHLLVSQSVVLNVDPDPDPVVSVVSSRLSSLLSQCSNPSDPVSQVVDDPQLRDDPCRRVDYDHPVVSSDGHDDD